Protein AF-A0A2U3L8F2-F1 (afdb_monomer_lite)

Secondary structure (DSSP, 8-state):
-EEEEE-TTS-EEEEE-------SPPPPPS-B-EEEEEEEE-TTSPBPPTTEE-TT-EEEEEEEEPPPPPPTTSEEEEEEEEEEEEEEEEEEEEEE---SSSS--EEEEEEEEEPEEETTEEEEEEE--SSS-SSP--TT---EEEEEEEEEEEEEEEEEEEEEEETTEEEEEEEEEEEEEEEEEEEEEEE--------SS------------

Radius of gyration: 30.38 Å; chains: 1; bounding box: 76×45×96 Å

pLDDT: mean 80.15, std 18.3, range [26.64, 98.5]

Sequence (213 aa):
MTLTATNTSGETAQAITTFTVNPIPLPPPGNLNGTLRIDAWRRNGTTNPTGTAKYGDRLVNTLTVETPPPPQGLLNAVVTGARLTKAWVNRPEGQVNKSGVGPELILRSTANTDMTLNGLTATTTYTESWAGYPPPIPDNTVMETDFIDVPFSVHVDYKYQVPVSTKNGVIYVWRTGSYDASGNASSNLDITGTEWYIFSVPIHDTGTPVWEP

Foldseek 3Di:
DKDWDADPVGDIDIDDDDDDDQPDFDPADDAFDKAKFKWWADPVGDTDPGQEYEAFTKIKIKIATDDDDFTPSFAPKDWPFKWWPWKWKWDKAWDFDPVVPDDTDTDIDIDIGTWPTDGRMTIDIDTHHHFAPDDDDDAPAQGDKDKIKMKTKMKIKMKGWDWDQDPVGTDTDIDIDIDMDIHMYIDMHGHGHHDDDPPDDPPPDDDDDDDDD

Organism: NCBI:txid2043169

Structure (mmCIF, N/CA/C/O backbone):
data_AF-A0A2U3L8F2-F1
#
_entry.id   AF-A0A2U3L8F2-F1
#
loop_
_atom_site.group_PDB
_atom_site.id
_atom_site.type_symbol
_atom_site.label_atom_id
_atom_site.label_alt_id
_atom_site.label_comp_id
_atom_site.label_asym_id
_atom_site.label_entity_id
_atom_site.label_seq_id
_atom_site.pdbx_PDB_ins_code
_atom_site.Cartn_x
_atom_site.Cartn_y
_atom_site.Cartn_z
_atom_site.occupancy
_atom_site.B_iso_or_equiv
_atom_site.auth_seq_id
_atom_site.auth_comp_id
_atom_site.auth_asym_id
_atom_site.auth_atom_id
_atom_site.pdbx_PDB_model_num
ATOM 1 N N . MET A 1 1 ? -25.127 18.199 35.325 1.00 65.25 1 MET A N 1
ATOM 2 C CA . MET A 1 1 ? -26.507 18.197 35.855 1.00 65.25 1 MET A CA 1
ATOM 3 C C . MET A 1 1 ? -26.449 18.401 37.355 1.00 65.25 1 MET A C 1
ATOM 5 O O . MET A 1 1 ? -25.603 17.793 37.995 1.00 65.25 1 MET A O 1
ATOM 9 N N . THR A 1 2 ? -27.327 19.232 37.905 1.00 77.25 2 THR A N 1
ATOM 10 C CA . THR A 1 2 ? -27.435 19.441 39.354 1.00 77.25 2 THR A CA 1
ATOM 11 C C . THR A 1 2 ? -28.790 18.919 39.803 1.00 77.25 2 THR A C 1
ATOM 13 O O . THR A 1 2 ? -29.814 19.319 39.255 1.00 77.25 2 THR A O 1
ATOM 16 N N . LEU A 1 3 ? -28.786 17.987 40.750 1.00 77.00 3 LEU A N 1
ATOM 17 C CA . LEU A 1 3 ? -29.977 17.467 41.408 1.00 77.00 3 LEU A CA 1
ATOM 18 C C . LEU A 1 3 ? -30.164 18.218 42.718 1.00 77.00 3 LEU A C 1
ATOM 20 O O . LEU A 1 3 ? -29.236 18.275 43.521 1.00 77.00 3 LEU A O 1
ATOM 24 N N . THR A 1 4 ? -31.364 18.738 42.943 1.00 86.12 4 THR A N 1
ATOM 25 C CA . THR A 1 4 ? -31.747 19.358 44.213 1.00 86.12 4 THR A CA 1
ATOM 26 C C . THR A 1 4 ? -32.903 18.565 44.801 1.00 86.12 4 THR A C 1
ATOM 28 O O . THR A 1 4 ? -33.899 18.335 44.116 1.00 86.12 4 THR A O 1
ATOM 31 N N . ALA A 1 5 ? -32.776 18.145 46.056 1.00 79.69 5 ALA A N 1
ATOM 32 C CA . ALA A 1 5 ? -33.832 17.476 46.806 1.00 79.69 5 ALA A CA 1
ATOM 33 C C . ALA A 1 5 ? -34.171 18.292 48.053 1.00 79.69 5 ALA A C 1
ATOM 35 O O . ALA A 1 5 ? -33.262 18.747 48.742 1.00 79.69 5 ALA A O 1
ATOM 36 N N . THR A 1 6 ? -35.462 18.443 48.348 1.00 86.50 6 THR A N 1
ATOM 37 C CA . THR A 1 6 ? -35.954 19.135 49.546 1.00 86.50 6 THR A CA 1
ATOM 38 C C . THR A 1 6 ? -36.742 18.155 50.402 1.00 86.50 6 THR A C 1
ATOM 40 O O . THR A 1 6 ? -37.635 17.481 49.884 1.00 86.50 6 THR A O 1
ATOM 43 N N . ASN A 1 7 ? -36.421 18.045 51.691 1.00 82.06 7 ASN A N 1
ATOM 44 C CA . ASN A 1 7 ? -37.189 17.197 52.602 1.00 82.06 7 ASN A CA 1
ATOM 45 C C . ASN A 1 7 ? -38.486 17.888 53.063 1.00 82.06 7 ASN A C 1
ATOM 47 O O . ASN A 1 7 ? -38.711 19.074 52.825 1.00 82.06 7 ASN A O 1
ATOM 51 N N . THR A 1 8 ? -39.357 17.143 53.744 1.00 74.81 8 THR A N 1
ATOM 52 C CA . THR A 1 8 ? -40.645 17.651 54.254 1.00 74.81 8 THR A CA 1
ATOM 53 C C . THR A 1 8 ? -40.500 18.746 55.312 1.00 74.81 8 THR A C 1
ATOM 55 O O . THR A 1 8 ? -41.467 19.448 55.590 1.00 74.81 8 THR A O 1
ATOM 58 N N . SER A 1 9 ? -39.304 18.902 55.881 1.00 88.44 9 SER A N 1
ATOM 59 C CA . SER A 1 9 ? -38.954 19.965 56.826 1.00 88.44 9 SER A CA 1
ATOM 60 C C . SER A 1 9 ? -38.413 21.223 56.130 1.00 88.44 9 SER A C 1
ATOM 62 O O . SER A 1 9 ? -38.110 22.205 56.801 1.00 88.44 9 SER A O 1
ATOM 64 N N . GLY A 1 10 ? -38.302 21.215 54.796 1.00 82.81 10 GLY A N 1
ATOM 65 C CA . GLY A 1 10 ? -37.842 22.347 53.988 1.00 82.81 10 GLY A CA 1
ATOM 66 C C . GLY A 1 10 ? -36.329 22.410 53.757 1.00 82.81 10 GLY A C 1
ATOM 67 O O . GLY A 1 10 ? -35.857 23.356 53.130 1.00 82.81 10 GLY A O 1
ATOM 68 N N . GLU A 1 11 ? -35.555 21.426 54.214 1.00 87.19 11 GLU A N 1
ATOM 69 C CA . GLU A 1 11 ? -34.100 21.405 54.038 1.00 87.19 11 GLU A CA 1
ATOM 70 C C . GLU A 1 11 ? -33.729 20.907 52.642 1.00 87.19 11 GLU A C 1
ATOM 72 O O . GLU A 1 11 ? -34.230 19.877 52.187 1.00 87.19 11 GLU A O 1
ATOM 77 N N . THR A 1 12 ? -32.822 21.617 51.971 1.00 89.69 12 THR A N 1
ATOM 78 C CA . THR A 1 12 ? -32.381 21.296 50.609 1.00 89.69 12 THR A CA 1
ATOM 79 C C . THR A 1 12 ? -30.992 20.663 50.595 1.00 89.69 12 THR A C 1
ATOM 81 O O . THR A 1 12 ? -30.057 21.224 51.163 1.00 89.69 12 THR A O 1
ATOM 84 N N . ALA A 1 13 ? -30.823 19.571 49.853 1.00 85.31 13 ALA A N 1
ATOM 85 C CA . ALA A 1 13 ? -29.531 18.993 49.497 1.00 85.31 13 ALA A CA 1
ATOM 86 C C . ALA A 1 13 ? -29.304 19.099 47.984 1.00 85.31 13 ALA A C 1
ATOM 88 O O . ALA A 1 13 ? -30.227 18.884 47.195 1.00 85.31 13 ALA A O 1
ATOM 89 N N . GLN A 1 14 ? -28.071 19.408 47.578 1.00 89.44 14 GLN A N 1
ATOM 90 C CA . GLN A 1 14 ? -27.672 19.438 46.172 1.00 89.44 14 GLN A CA 1
ATOM 91 C C . GLN A 1 14 ? -26.607 18.382 45.888 1.00 89.44 14 GLN A C 1
ATOM 93 O O . GLN A 1 14 ? -25.642 18.242 46.636 1.00 89.44 14 GLN A O 1
ATOM 98 N N . ALA A 1 15 ? -26.765 17.669 44.777 1.00 79.88 15 ALA A N 1
ATOM 99 C CA . ALA A 1 15 ? -25.759 16.776 44.226 1.00 79.88 15 ALA A CA 1
ATOM 100 C C . ALA A 1 15 ? -25.417 17.224 42.803 1.00 79.88 15 ALA A C 1
ATOM 102 O O . ALA A 1 15 ? -26.297 17.389 41.956 1.00 79.88 15 ALA A O 1
ATOM 103 N N . ILE A 1 16 ? -24.127 17.416 42.531 1.00 83.31 16 ILE A N 1
ATOM 104 C CA . ILE A 1 16 ? -23.640 17.744 41.192 1.00 83.31 16 ILE A CA 1
ATOM 105 C C . ILE A 1 16 ? -23.186 16.449 40.524 1.00 83.31 16 ILE A C 1
ATOM 107 O O . ILE A 1 16 ? -22.296 15.760 41.014 1.00 83.31 16 ILE A O 1
ATOM 111 N N . THR A 1 17 ? -23.787 16.132 39.381 1.00 77.25 17 THR A N 1
ATOM 112 C CA . THR A 1 17 ? -23.360 15.043 38.502 1.00 77.25 17 THR A CA 1
ATOM 113 C C . THR A 1 17 ? -22.778 15.638 37.230 1.00 77.25 17 THR A C 1
ATOM 115 O O . THR A 1 17 ? -23.483 16.271 36.436 1.00 77.25 17 THR A O 1
ATOM 118 N N . THR A 1 18 ? -21.488 15.429 37.009 1.00 64.81 18 THR A N 1
ATOM 119 C CA . THR A 1 18 ? -20.834 15.716 35.734 1.00 64.81 18 THR A CA 1
ATOM 120 C C . THR A 1 18 ? -20.881 14.464 34.863 1.00 64.81 18 THR A C 1
ATOM 122 O O . THR A 1 18 ? -20.574 13.364 35.314 1.00 64.81 18 THR A O 1
ATOM 125 N N . PHE A 1 19 ? -21.310 14.618 33.612 1.00 54.22 19 PHE A N 1
ATOM 126 C CA . PHE A 1 19 ? -21.132 13.599 32.584 1.00 54.22 19 PHE A CA 1
ATOM 127 C C . PHE A 1 19 ? -20.185 14.165 31.535 1.00 54.22 19 PHE A C 1
ATOM 129 O O . PHE A 1 19 ? -20.379 15.277 31.046 1.00 54.22 19 PHE A O 1
ATOM 136 N N . THR A 1 20 ? -19.156 13.399 31.201 1.00 54.16 20 THR A N 1
ATOM 137 C CA . THR A 1 20 ? -18.289 13.701 30.066 1.00 54.16 20 THR A CA 1
ATOM 138 C C . THR A 1 20 ? -18.861 12.961 28.868 1.00 54.16 20 THR A C 1
ATOM 140 O O . THR A 1 20 ? -18.804 11.734 28.811 1.00 54.16 20 THR A O 1
ATOM 143 N N . VAL A 1 21 ? -19.464 13.692 27.929 1.00 47.53 21 VAL A N 1
ATOM 144 C CA . VAL A 1 21 ? -19.799 13.132 26.616 1.00 47.53 21 VAL A CA 1
ATOM 145 C C . VAL A 1 21 ? -18.518 13.166 25.801 1.00 47.53 21 VAL A C 1
ATOM 147 O O . VAL A 1 21 ? -18.075 14.241 25.400 1.00 47.53 21 VAL A O 1
ATOM 150 N N . ASN A 1 22 ? -17.909 12.004 25.576 1.00 51.81 22 ASN A N 1
ATOM 151 C CA . ASN A 1 22 ? -16.844 11.926 24.588 1.00 51.81 22 ASN A CA 1
ATOM 152 C C . ASN A 1 22 ? -17.480 12.182 23.214 1.00 51.81 22 ASN A C 1
ATOM 154 O O . ASN A 1 22 ? -18.468 11.515 22.884 1.00 51.81 22 ASN A O 1
ATOM 158 N N . PRO A 1 23 ? -16.982 13.154 22.433 1.00 46.53 23 PRO A N 1
ATOM 159 C CA . PRO A 1 23 ? -17.457 13.356 21.075 1.00 46.53 23 PRO A CA 1
ATOM 160 C C . PRO A 1 23 ? -17.321 12.061 20.263 1.00 46.53 23 PRO A C 1
ATOM 162 O O . PRO A 1 23 ? -16.497 11.197 20.574 1.00 46.53 23 PRO A O 1
ATOM 165 N N . ILE A 1 24 ? -18.153 11.941 19.222 1.00 50.44 24 ILE A N 1
ATOM 166 C CA . ILE A 1 24 ? -18.022 10.918 18.173 1.00 50.44 24 ILE A CA 1
ATOM 167 C C . ILE A 1 24 ? -16.536 10.845 17.792 1.00 50.44 24 ILE A C 1
ATOM 169 O O . ILE A 1 24 ? -15.931 11.911 17.637 1.00 50.44 24 ILE A O 1
ATOM 173 N N . PRO A 1 25 ? -15.935 9.642 17.695 1.00 51.66 25 PRO A N 1
ATOM 174 C CA . PRO A 1 25 ? -14.520 9.513 17.387 1.00 51.66 25 PRO A CA 1
ATOM 175 C C . PRO A 1 25 ? -14.194 10.361 16.161 1.00 51.66 25 PRO A C 1
ATOM 177 O O . PRO A 1 25 ? -14.781 10.178 15.094 1.00 51.66 25 PRO A O 1
ATOM 180 N N . LEU A 1 26 ? -13.279 11.313 16.341 1.00 53.31 26 LEU A N 1
ATOM 181 C CA . LEU A 1 26 ? -12.612 11.935 15.211 1.00 53.31 26 LEU A CA 1
ATOM 182 C C . LEU A 1 26 ? -11.958 10.786 14.429 1.00 53.31 26 LEU A C 1
ATOM 184 O O . LEU A 1 26 ? -11.361 9.912 15.072 1.00 53.31 26 LEU A O 1
ATOM 188 N N . PRO A 1 27 ? -12.089 10.733 13.089 1.00 53.59 27 PRO A N 1
ATOM 189 C CA . PRO A 1 27 ? -11.318 9.775 12.306 1.00 53.59 27 PRO A CA 1
ATOM 190 C C . PRO A 1 27 ? -9.857 9.900 12.758 1.00 53.59 27 PRO A C 1
ATOM 192 O O . PRO A 1 27 ? -9.381 11.035 12.899 1.00 53.59 27 PRO A O 1
ATOM 195 N N . PRO A 1 28 ? -9.174 8.794 13.110 1.00 54.22 28 PRO A N 1
ATOM 196 C CA . PRO A 1 28 ? -7.814 8.901 13.603 1.00 54.22 28 PRO A CA 1
ATOM 197 C C . PRO A 1 28 ? -6.962 9.682 12.592 1.00 54.22 28 PRO A C 1
ATOM 199 O O . PRO A 1 28 ? -7.192 9.594 11.382 1.00 54.22 28 PRO A O 1
ATOM 202 N N . PRO A 1 29 ? -6.033 10.508 13.090 1.00 50.97 29 PRO A N 1
ATOM 203 C CA . PRO A 1 29 ? -5.320 11.468 12.274 1.00 50.97 29 PRO A CA 1
ATOM 204 C C . PRO A 1 29 ? -4.412 10.763 11.267 1.00 50.97 29 PRO A C 1
ATOM 206 O O . PRO A 1 29 ? -3.591 9.933 11.643 1.00 50.97 29 PRO A O 1
ATOM 209 N N . GLY A 1 30 ? -4.482 11.223 10.020 1.00 59.12 30 GLY A N 1
ATOM 210 C CA . GLY A 1 30 ? -3.318 11.290 9.145 1.00 59.12 30 GLY A CA 1
ATOM 211 C C . GLY A 1 30 ? -3.049 10.079 8.261 1.00 59.12 30 GLY A C 1
ATOM 212 O O . GLY A 1 30 ? -3.540 8.975 8.482 1.00 59.12 30 GLY A O 1
ATOM 213 N N . ASN A 1 31 ? -2.252 10.360 7.228 1.00 71.25 31 ASN A N 1
ATOM 214 C CA . ASN A 1 31 ? -1.719 9.392 6.282 1.00 71.25 31 ASN A CA 1
ATOM 215 C C . ASN A 1 31 ? -1.247 8.134 7.007 1.00 71.25 31 ASN A C 1
ATOM 217 O O . ASN A 1 31 ? -0.340 8.192 7.835 1.00 71.25 31 ASN A O 1
ATOM 221 N N . LEU A 1 32 ? -1.841 6.999 6.659 1.00 87.69 32 LEU A N 1
ATOM 222 C CA . LEU A 1 32 ? -1.281 5.713 7.027 1.00 87.69 32 LEU A CA 1
ATOM 223 C C . LEU A 1 32 ? 0.105 5.572 6.398 1.00 87.69 32 LEU A C 1
ATOM 225 O O . LEU A 1 32 ? 0.325 5.979 5.254 1.00 87.69 32 LEU A O 1
ATOM 229 N N . ASN A 1 33 ? 1.020 4.958 7.139 1.00 90.38 33 ASN A N 1
ATOM 230 C CA . ASN A 1 33 ? 2.332 4.624 6.615 1.00 90.38 33 ASN A CA 1
ATOM 231 C C . ASN A 1 33 ? 2.233 3.367 5.754 1.00 90.38 33 ASN A C 1
ATOM 233 O O . ASN A 1 33 ? 1.665 2.348 6.159 1.00 90.38 33 ASN A O 1
ATOM 237 N N . GLY A 1 34 ? 2.825 3.435 4.569 1.00 93.25 34 GLY A N 1
ATOM 238 C CA . GLY A 1 34 ? 3.047 2.285 3.713 1.00 93.25 34 GLY A CA 1
ATOM 239 C C . GLY A 1 34 ? 4.481 2.283 3.213 1.00 93.25 34 GLY A C 1
ATOM 240 O O . GLY A 1 34 ? 5.089 3.333 3.028 1.00 93.25 34 GLY A O 1
ATOM 241 N N . THR A 1 35 ? 5.020 1.093 2.991 1.00 96.56 35 THR A N 1
ATOM 242 C CA . THR A 1 35 ? 6.303 0.903 2.318 1.00 96.56 35 THR A CA 1
ATOM 243 C C . THR A 1 35 ? 6.045 0.374 0.919 1.00 96.56 35 THR A C 1
ATOM 245 O O . THR A 1 35 ? 5.306 -0.598 0.746 1.00 96.56 35 THR A O 1
ATOM 248 N N . LEU A 1 36 ? 6.674 1.002 -0.071 1.00 96.44 36 LEU A N 1
ATOM 249 C CA . LEU A 1 36 ? 6.706 0.519 -1.441 1.00 96.44 36 LEU A CA 1
ATOM 250 C C . LEU A 1 36 ? 8.044 -0.170 -1.706 1.00 96.44 36 LEU A C 1
ATOM 252 O O . LEU A 1 36 ? 9.106 0.428 -1.541 1.00 96.44 36 LEU A O 1
ATOM 256 N N . ARG A 1 37 ? 7.984 -1.420 -2.158 1.00 95.56 37 ARG A N 1
ATOM 257 C CA . ARG A 1 37 ? 9.120 -2.150 -2.721 1.00 95.56 37 ARG A CA 1
ATOM 258 C C . ARG A 1 37 ? 8.906 -2.332 -4.218 1.00 95.56 37 ARG A C 1
ATOM 260 O O . ARG A 1 37 ? 7.824 -2.743 -4.633 1.00 95.56 37 ARG A O 1
ATOM 267 N N . ILE A 1 38 ? 9.946 -2.073 -5.001 1.00 95.38 38 ILE A N 1
ATOM 268 C CA . ILE A 1 38 ? 9.962 -2.279 -6.450 1.00 95.38 38 ILE A CA 1
ATOM 269 C C . ILE A 1 38 ? 11.071 -3.280 -6.756 1.00 95.38 38 ILE A C 1
ATOM 271 O O . ILE A 1 38 ? 12.244 -2.996 -6.523 1.00 95.38 38 ILE A O 1
ATOM 275 N N . ASP A 1 39 ? 10.699 -4.452 -7.264 1.00 93.44 39 ASP A N 1
ATOM 276 C CA . ASP A 1 39 ? 11.649 -5.436 -7.777 1.00 93.44 39 ASP A CA 1
ATOM 277 C C . ASP A 1 39 ? 11.650 -5.379 -9.307 1.00 93.44 39 ASP A C 1
ATOM 279 O O . ASP A 1 39 ? 10.640 -5.684 -9.948 1.00 93.44 39 ASP A O 1
ATOM 283 N N . ALA A 1 40 ? 12.785 -5.010 -9.899 1.00 91.06 40 ALA A N 1
ATOM 284 C CA . ALA A 1 40 ? 12.957 -4.996 -11.346 1.00 91.06 40 ALA A CA 1
ATOM 285 C C . ALA A 1 40 ? 13.558 -6.319 -11.824 1.00 91.06 40 ALA A C 1
ATOM 287 O O . ALA A 1 40 ? 14.702 -6.653 -11.509 1.00 91.06 40 ALA A O 1
ATOM 288 N N . TRP A 1 41 ? 12.774 -7.076 -12.584 1.00 87.81 41 TRP A N 1
ATOM 289 C CA . TRP A 1 41 ? 13.172 -8.349 -13.166 1.00 87.81 41 TRP A CA 1
ATOM 290 C C . TRP A 1 41 ? 13.606 -8.154 -14.608 1.00 87.81 41 TRP A C 1
ATOM 292 O O . TRP A 1 41 ? 12.825 -7.715 -15.457 1.00 87.81 41 TRP A O 1
ATOM 302 N N . ARG A 1 42 ? 14.834 -8.577 -14.876 1.00 83.56 42 ARG A N 1
ATOM 303 C CA . ARG A 1 42 ? 15.399 -8.679 -16.212 1.00 83.56 42 ARG A CA 1
ATOM 304 C C . ARG A 1 42 ? 14.648 -9.693 -17.047 1.00 83.56 42 ARG A C 1
ATOM 306 O O . ARG A 1 42 ? 14.035 -10.636 -16.535 1.00 83.56 42 ARG A O 1
ATOM 313 N N . ARG A 1 43 ? 14.809 -9.580 -18.363 1.00 73.06 43 ARG A N 1
ATOM 314 C CA . ARG A 1 43 ? 14.224 -10.522 -19.326 1.00 73.06 43 ARG A CA 1
ATOM 315 C C . ARG A 1 43 ? 14.722 -11.961 -19.129 1.00 73.06 43 ARG A C 1
ATOM 317 O O . ARG A 1 43 ? 13.980 -12.900 -19.393 1.00 73.06 43 ARG A O 1
ATOM 324 N N . ASN A 1 44 ? 15.945 -12.133 -18.619 1.00 74.62 44 ASN A N 1
ATOM 325 C CA . ASN A 1 44 ? 16.523 -13.441 -18.288 1.00 74.62 44 ASN A CA 1
ATOM 326 C C . ASN A 1 44 ? 16.045 -14.026 -16.941 1.00 74.62 44 ASN A C 1
ATOM 328 O O . ASN A 1 44 ? 16.509 -15.091 -16.542 1.00 74.62 44 ASN A O 1
ATOM 332 N N . GLY A 1 45 ? 15.142 -13.343 -16.229 1.00 73.25 45 GLY A N 1
ATOM 333 C CA . GLY A 1 45 ? 14.572 -13.823 -14.973 1.00 73.25 45 GLY A CA 1
ATOM 334 C C . GLY A 1 45 ? 15.426 -13.568 -13.729 1.00 73.25 45 GLY A C 1
ATOM 335 O O . GLY A 1 45 ? 15.115 -14.125 -12.683 1.00 73.25 45 GLY A O 1
ATOM 336 N N . THR A 1 46 ? 16.468 -12.735 -13.798 1.00 80.56 46 THR A N 1
ATOM 337 C CA . THR A 1 46 ? 17.214 -12.283 -12.606 1.00 80.56 46 THR A CA 1
ATOM 338 C C . THR A 1 46 ? 16.797 -10.872 -12.183 1.00 80.56 46 THR A C 1
ATOM 340 O O . THR A 1 46 ? 16.253 -10.113 -12.981 1.00 80.56 46 THR A O 1
ATOM 343 N N . THR A 1 47 ? 17.022 -10.500 -10.922 1.00 86.31 47 THR A N 1
ATOM 344 C CA . THR A 1 47 ? 16.640 -9.180 -10.391 1.00 86.31 47 THR A CA 1
ATOM 345 C C . THR A 1 47 ? 17.778 -8.171 -10.506 1.00 86.31 47 THR A C 1
ATOM 347 O O . THR A 1 47 ? 18.941 -8.501 -10.242 1.00 86.31 47 THR A O 1
ATOM 350 N N . ASN A 1 48 ? 17.460 -6.928 -10.858 1.00 84.88 48 ASN A N 1
ATOM 351 C CA . ASN A 1 48 ? 18.397 -5.816 -10.726 1.00 84.88 48 ASN A CA 1
ATOM 352 C C . ASN A 1 48 ? 18.663 -5.483 -9.250 1.00 84.88 48 ASN A C 1
ATOM 354 O O . ASN A 1 48 ? 17.889 -5.885 -8.374 1.00 84.88 48 ASN A O 1
ATOM 358 N N . PRO A 1 49 ? 19.758 -4.759 -8.957 1.00 86.19 49 PRO A N 1
ATOM 359 C CA . PRO A 1 49 ? 19.951 -4.151 -7.649 1.00 86.19 49 PRO A CA 1
ATOM 360 C C . PRO A 1 49 ? 18.732 -3.324 -7.222 1.00 86.19 49 PRO A C 1
ATOM 362 O O . PRO A 1 49 ? 18.079 -2.679 -8.047 1.00 86.19 49 PRO A O 1
ATOM 365 N N . THR A 1 50 ? 18.440 -3.325 -5.922 1.00 85.12 50 THR A N 1
ATOM 366 C CA . THR A 1 50 ? 17.335 -2.550 -5.346 1.00 85.12 50 THR A CA 1
ATOM 367 C C . THR A 1 50 ? 17.415 -1.083 -5.762 1.00 85.12 50 THR A C 1
ATOM 369 O O . THR A 1 50 ? 18.479 -0.475 -5.672 1.00 85.12 50 THR A O 1
ATOM 372 N N . GLY A 1 51 ? 16.281 -0.517 -6.182 1.00 85.19 51 GLY A N 1
ATOM 373 C CA . GLY A 1 51 ? 16.190 0.883 -6.603 1.00 85.19 51 GLY A CA 1
ATOM 374 C C . GLY A 1 51 ? 16.646 1.142 -8.037 1.00 85.19 51 GLY A C 1
ATOM 375 O O . GLY A 1 51 ? 16.639 2.292 -8.454 1.00 85.19 51 GLY A O 1
ATOM 376 N N . THR A 1 52 ? 17.000 0.106 -8.806 1.00 88.75 52 THR A N 1
ATOM 377 C CA . THR A 1 52 ? 17.413 0.254 -10.208 1.00 88.75 52 THR A CA 1
ATOM 378 C C . THR A 1 52 ? 16.570 -0.601 -11.149 1.00 88.75 52 THR A C 1
ATOM 380 O O . THR A 1 52 ? 16.156 -1.707 -10.799 1.00 88.75 52 THR A O 1
ATOM 383 N N . ALA A 1 53 ? 16.335 -0.102 -12.359 1.00 89.75 53 ALA A N 1
ATOM 384 C CA . ALA A 1 53 ? 15.698 -0.831 -13.450 1.00 89.75 53 ALA A CA 1
ATOM 385 C C . ALA A 1 53 ? 16.303 -0.454 -14.807 1.00 89.75 53 ALA A C 1
ATOM 387 O O . ALA A 1 53 ? 17.072 0.505 -14.930 1.00 89.75 53 ALA A O 1
ATOM 388 N N . LYS A 1 54 ? 15.953 -1.230 -15.830 1.00 87.00 54 LYS A N 1
ATOM 389 C CA . LYS A 1 54 ? 16.356 -1.032 -17.218 1.00 87.00 54 LYS A CA 1
ATOM 390 C C . LYS A 1 54 ? 15.156 -1.039 -18.162 1.00 87.00 54 LYS A C 1
ATOM 392 O O . LYS A 1 54 ? 14.096 -1.571 -17.827 1.00 87.00 54 LYS A O 1
ATOM 397 N N . TYR A 1 55 ? 15.342 -0.478 -19.358 1.00 85.69 55 TYR A N 1
ATOM 398 C CA . TYR A 1 55 ? 14.280 -0.414 -20.356 1.00 85.69 55 TYR A CA 1
ATOM 399 C C . TYR A 1 55 ? 13.765 -1.794 -20.747 1.00 85.69 55 TYR A C 1
ATOM 401 O O . TYR A 1 55 ? 14.531 -2.655 -21.192 1.00 85.69 55 TYR A O 1
ATOM 409 N N . GLY A 1 56 ? 12.452 -1.989 -20.611 1.00 83.56 56 GLY A N 1
ATOM 410 C CA . GLY A 1 56 ? 11.779 -3.256 -20.877 1.00 83.56 56 GLY A CA 1
ATOM 411 C C . GLY A 1 56 ? 11.810 -4.266 -19.725 1.00 83.56 56 GLY A C 1
ATOM 412 O O . GLY A 1 56 ? 11.299 -5.376 -19.904 1.00 83.56 56 GLY A O 1
ATOM 413 N N . ASP A 1 57 ? 12.366 -3.920 -18.561 1.00 87.62 57 ASP A N 1
ATOM 414 C CA . ASP A 1 57 ? 12.291 -4.776 -17.376 1.00 87.62 57 ASP A CA 1
ATOM 415 C C . ASP A 1 57 ? 10.857 -4.911 -16.871 1.00 87.62 57 ASP A C 1
ATOM 417 O O . ASP A 1 57 ? 10.028 -4.002 -16.974 1.00 87.62 57 ASP A O 1
ATOM 421 N N . ARG A 1 58 ? 10.570 -6.060 -16.258 1.00 92.00 58 ARG A N 1
ATOM 422 C CA . ARG A 1 58 ? 9.313 -6.282 -15.551 1.00 92.00 58 ARG A CA 1
ATOM 423 C C . ARG A 1 58 ? 9.440 -5.762 -14.124 1.00 92.00 58 ARG A C 1
ATOM 425 O O . ARG A 1 58 ? 10.155 -6.346 -13.312 1.00 92.00 58 ARG A O 1
ATOM 432 N N . LEU A 1 59 ? 8.699 -4.713 -13.807 1.00 93.94 59 LEU A N 1
ATOM 433 C CA . LEU A 1 59 ? 8.635 -4.108 -12.483 1.00 93.94 59 LEU A CA 1
ATOM 434 C C . LEU A 1 59 ? 7.513 -4.751 -11.678 1.00 93.94 59 LEU A C 1
ATOM 436 O O . LEU A 1 59 ? 6.356 -4.752 -12.101 1.00 93.94 59 LEU A O 1
ATOM 440 N N . VAL A 1 60 ? 7.861 -5.320 -10.528 1.00 95.75 60 VAL A N 1
ATOM 441 C CA . VAL A 1 60 ? 6.915 -5.874 -9.559 1.00 95.75 60 VAL A CA 1
ATOM 442 C C . VAL A 1 60 ? 6.859 -4.929 -8.369 1.00 95.75 60 VAL A C 1
ATOM 444 O O . VAL A 1 60 ? 7.807 -4.841 -7.588 1.00 95.75 60 VAL A O 1
ATOM 447 N N . ASN A 1 61 ? 5.734 -4.236 -8.222 1.00 96.62 61 ASN A N 1
ATOM 448 C CA . ASN A 1 61 ? 5.526 -3.290 -7.134 1.00 96.62 61 ASN A CA 1
ATOM 449 C C . ASN A 1 61 ? 4.742 -3.978 -6.027 1.00 96.62 61 ASN A C 1
ATOM 451 O O . ASN A 1 61 ? 3.654 -4.502 -6.273 1.00 96.62 61 ASN A O 1
ATOM 455 N N . THR A 1 62 ? 5.278 -3.940 -4.812 1.00 97.75 62 THR A N 1
ATOM 456 C CA . THR A 1 62 ? 4.642 -4.465 -3.605 1.00 97.75 62 THR A CA 1
ATOM 457 C C . THR A 1 62 ? 4.478 -3.340 -2.594 1.00 97.75 62 THR A C 1
ATOM 459 O O . THR A 1 62 ? 5.460 -2.809 -2.077 1.00 97.75 62 THR A O 1
ATOM 462 N N . LEU A 1 63 ? 3.228 -2.990 -2.311 1.00 98.31 63 LEU A N 1
ATOM 463 C CA . LEU A 1 63 ? 2.837 -2.114 -1.216 1.00 98.31 63 LEU A CA 1
ATOM 464 C C . LEU A 1 63 ? 2.596 -2.965 0.030 1.00 98.31 63 LEU A C 1
ATOM 466 O O . LEU A 1 63 ? 1.821 -3.919 -0.023 1.00 98.31 63 LEU A O 1
ATOM 470 N N . THR A 1 64 ? 3.171 -2.561 1.158 1.00 98.06 64 THR A N 1
ATOM 471 C CA . THR A 1 64 ? 2.825 -3.083 2.485 1.00 98.06 64 THR A CA 1
ATOM 472 C C . THR A 1 64 ? 2.432 -1.923 3.383 1.00 98.06 64 THR A C 1
ATOM 474 O O . THR A 1 64 ? 3.224 -1.002 3.574 1.00 98.06 64 THR A O 1
ATOM 477 N N . VAL A 1 65 ? 1.224 -1.963 3.936 1.00 96.44 65 VAL A N 1
ATOM 478 C CA . VAL A 1 65 ? 0.698 -0.927 4.832 1.00 96.44 65 VAL A CA 1
ATOM 479 C C . VAL A 1 65 ? 0.788 -1.392 6.278 1.00 96.44 65 VAL A C 1
ATOM 481 O O . VAL A 1 65 ? 0.471 -2.540 6.599 1.00 96.44 65 VAL A O 1
ATOM 484 N N . GLU A 1 66 ? 1.235 -0.504 7.160 1.00 92.94 66 GLU A N 1
ATOM 485 C CA . GLU A 1 66 ? 1.283 -0.789 8.591 1.00 92.94 66 GLU A CA 1
ATOM 486 C C . GLU A 1 66 ? -0.134 -0.957 9.151 1.00 92.94 66 GLU A C 1
ATOM 488 O O . GLU A 1 66 ? -1.091 -0.335 8.686 1.00 92.94 66 GLU A O 1
ATOM 493 N N . THR A 1 67 ? -0.290 -1.806 10.171 1.00 89.62 67 THR A N 1
ATOM 494 C CA . THR A 1 67 ? -1.593 -1.933 10.836 1.00 89.62 67 THR A CA 1
ATOM 495 C C . THR A 1 67 ? -1.967 -0.587 11.465 1.00 89.62 67 THR A C 1
ATOM 497 O O . THR A 1 67 ? -1.187 -0.075 12.272 1.00 89.62 67 THR A O 1
ATOM 500 N N . PRO A 1 68 ? -3.138 -0.011 11.135 1.00 88.44 68 PRO A N 1
ATOM 501 C CA . PRO A 1 68 ? -3.536 1.284 11.673 1.00 88.44 68 PRO A CA 1
ATOM 502 C C . PRO A 1 68 ? -3.627 1.274 13.206 1.00 88.44 68 PRO A C 1
ATOM 504 O O . PRO A 1 68 ? -4.018 0.258 13.790 1.00 88.44 68 PRO A O 1
ATOM 507 N N . PRO A 1 69 ? -3.307 2.391 13.881 1.00 85.12 69 PRO A N 1
ATOM 508 C CA . PRO A 1 69 ? -3.488 2.490 15.322 1.00 85.12 69 PRO A CA 1
ATOM 509 C C . PRO A 1 69 ? -4.985 2.510 15.685 1.00 85.12 69 PRO A C 1
ATOM 511 O O . PRO A 1 69 ? -5.807 2.968 14.888 1.00 85.12 69 PRO A O 1
ATOM 514 N N . PRO A 1 70 ? -5.370 2.070 16.899 1.00 83.75 70 PRO A N 1
ATOM 515 C CA . PRO A 1 70 ? -6.739 2.230 17.374 1.00 83.75 70 PRO A CA 1
ATOM 516 C C . PRO A 1 70 ? -7.184 3.703 17.387 1.00 83.75 70 PRO A C 1
ATOM 518 O O . PRO A 1 70 ? -6.360 4.587 17.644 1.00 83.75 70 PRO A O 1
ATOM 521 N N . PRO A 1 71 ? -8.483 3.987 17.178 1.00 81.25 71 PRO A N 1
ATOM 522 C CA . PRO A 1 71 ? -9.000 5.349 17.240 1.00 81.25 71 PRO A CA 1
ATOM 523 C C . PRO A 1 71 ? -8.714 6.025 18.584 1.00 81.25 71 PRO A C 1
ATOM 525 O O . PRO A 1 71 ? -8.902 5.439 19.653 1.00 81.25 71 PRO A O 1
ATOM 528 N N . GLN A 1 72 ? -8.309 7.292 18.527 1.00 82.31 72 GLN A N 1
ATOM 529 C CA . GLN A 1 72 ? -8.061 8.100 19.717 1.00 82.31 72 GLN A CA 1
ATOM 530 C C . GLN A 1 72 ? -9.378 8.582 20.347 1.00 82.31 72 GLN A C 1
ATOM 532 O O . GLN A 1 72 ? -10.389 8.753 19.671 1.00 82.31 72 GLN A O 1
ATOM 537 N N . GLY A 1 73 ? -9.374 8.799 21.666 1.00 77.31 73 GLY A N 1
ATOM 538 C CA . GLY A 1 73 ? -10.547 9.290 22.406 1.00 77.31 73 GLY A CA 1
ATOM 539 C C . GLY A 1 73 ? -11.600 8.226 22.743 1.00 77.31 73 GLY A C 1
ATOM 540 O O . GLY A 1 73 ? -12.572 8.525 23.438 1.00 77.31 73 GLY A O 1
ATOM 541 N N . LEU A 1 74 ? -11.399 6.978 22.313 1.00 82.88 74 LEU A N 1
ATOM 542 C CA . LEU A 1 74 ? -12.248 5.844 22.665 1.00 82.88 74 LEU A CA 1
ATOM 543 C C . LEU A 1 74 ? -11.599 4.992 23.763 1.00 82.88 74 LEU A C 1
ATOM 545 O O . LEU A 1 74 ? -10.434 4.604 23.674 1.00 82.88 74 LEU A O 1
ATOM 549 N N . LEU A 1 75 ? -12.369 4.679 24.807 1.00 85.12 75 LEU A N 1
ATOM 550 C CA . LEU A 1 75 ? -11.888 3.898 25.944 1.00 85.12 75 LEU A CA 1
ATOM 551 C C . LEU A 1 75 ? -11.577 2.456 25.523 1.00 85.12 75 LEU A C 1
ATOM 553 O O . LEU A 1 75 ? -12.443 1.772 24.973 1.00 85.12 75 LEU A O 1
ATOM 557 N N . ASN A 1 76 ? -10.366 1.986 25.839 1.00 90.31 76 ASN A N 1
ATOM 558 C CA . ASN A 1 76 ? -9.901 0.624 25.552 1.00 90.31 76 ASN A CA 1
ATOM 559 C C . ASN A 1 76 ? -10.138 0.208 24.090 1.00 90.31 76 ASN A C 1
ATOM 561 O O . ASN A 1 76 ? -10.522 -0.931 23.816 1.00 90.31 76 ASN A O 1
ATOM 565 N N . ALA A 1 77 ? -9.964 1.150 23.159 1.00 89.50 77 ALA A N 1
ATOM 566 C CA . ALA A 1 77 ? -10.141 0.884 21.744 1.00 89.50 77 ALA A CA 1
ATOM 567 C C . ALA A 1 77 ? -9.057 -0.053 21.215 1.00 89.50 77 ALA A C 1
ATOM 569 O O . ALA A 1 77 ? -7.873 0.105 21.509 1.00 89.50 77 ALA A O 1
ATOM 570 N N . VAL A 1 78 ? -9.474 -1.026 20.413 1.00 92.06 78 VAL A N 1
ATOM 571 C CA . VAL A 1 78 ? -8.593 -2.014 19.792 1.00 92.06 78 VAL A CA 1
ATOM 572 C C . VAL A 1 78 ? -9.056 -2.242 18.360 1.00 92.06 78 VAL A C 1
ATOM 574 O O . VAL A 1 78 ? -10.250 -2.448 18.122 1.00 92.06 78 VAL A O 1
ATOM 577 N N . VAL A 1 79 ? -8.114 -2.232 17.417 1.00 92.62 79 VAL A N 1
ATOM 578 C CA . VAL A 1 79 ? -8.368 -2.634 16.028 1.00 92.62 79 VAL A CA 1
ATOM 579 C C . VAL A 1 79 ? -8.639 -4.134 15.989 1.00 92.62 79 VAL A C 1
ATOM 581 O O . VAL A 1 79 ? -7.880 -4.934 16.531 1.00 92.62 79 VAL A O 1
ATOM 584 N N . THR A 1 80 ? -9.747 -4.514 15.368 1.00 95.00 80 THR A N 1
ATOM 585 C CA . THR A 1 80 ? -10.178 -5.907 15.215 1.00 95.00 80 THR A CA 1
ATOM 586 C C . THR A 1 80 ? -9.955 -6.437 13.805 1.00 95.00 80 THR A C 1
ATOM 588 O O . THR A 1 80 ? -9.927 -7.649 13.620 1.00 95.00 80 THR A O 1
ATOM 591 N N . GLY A 1 81 ? -9.782 -5.552 12.825 1.00 94.44 81 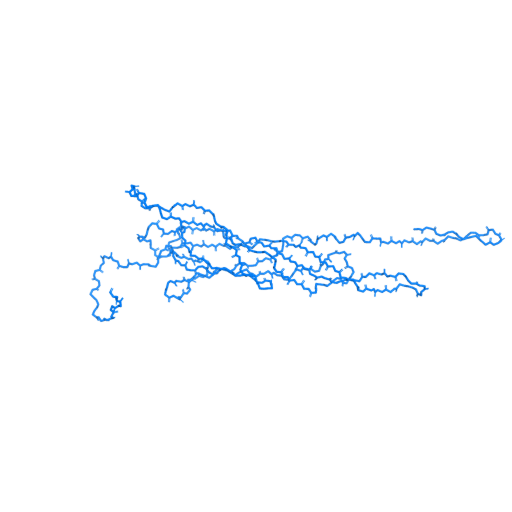GLY A N 1
ATOM 592 C CA . GLY A 1 81 ? -9.458 -5.912 11.451 1.00 94.44 81 GLY A CA 1
ATOM 593 C C . GLY A 1 81 ? -9.035 -4.691 10.646 1.00 94.44 81 GLY A C 1
ATOM 594 O O . GLY A 1 81 ? -9.458 -3.574 10.933 1.00 94.44 81 GLY A O 1
ATOM 595 N N . ALA A 1 82 ? -8.189 -4.901 9.643 1.00 94.50 82 ALA A N 1
ATOM 596 C CA . ALA A 1 82 ? -7.814 -3.866 8.691 1.00 94.50 82 ALA A CA 1
ATOM 597 C C . ALA A 1 82 ? -7.515 -4.497 7.329 1.00 94.50 82 ALA A C 1
ATOM 599 O O . ALA A 1 82 ? -6.924 -5.578 7.256 1.00 94.50 82 ALA A O 1
ATOM 600 N N . ARG A 1 83 ? -7.942 -3.841 6.250 1.00 96.62 83 ARG A N 1
ATOM 601 C CA . ARG A 1 83 ? -7.686 -4.292 4.875 1.00 96.62 83 ARG A CA 1
ATOM 602 C C . ARG A 1 83 ? -7.638 -3.120 3.910 1.00 96.62 83 ARG A C 1
ATOM 604 O O . ARG A 1 83 ? -8.393 -2.162 4.062 1.00 96.62 83 ARG A O 1
ATOM 611 N N . LEU A 1 84 ? -6.804 -3.230 2.887 1.00 97.38 84 LEU A N 1
ATOM 612 C CA . LEU A 1 84 ? -6.821 -2.323 1.751 1.00 97.38 84 LEU A CA 1
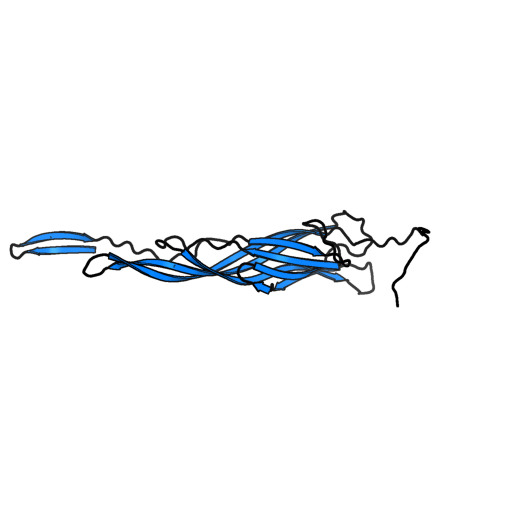ATOM 613 C C . LEU A 1 84 ? -8.160 -2.437 1.020 1.00 97.38 84 LEU A C 1
ATOM 615 O O . LEU A 1 84 ? -8.655 -3.534 0.760 1.00 97.38 84 LEU A O 1
ATOM 619 N N . THR A 1 85 ? -8.734 -1.291 0.682 1.00 97.00 85 THR A N 1
ATOM 620 C CA . THR A 1 85 ? -9.925 -1.174 -0.169 1.00 97.00 85 THR A CA 1
ATOM 621 C C . THR A 1 85 ? -9.584 -0.643 -1.550 1.00 97.00 85 THR A C 1
ATOM 623 O O . THR A 1 85 ? -10.318 -0.902 -2.501 1.00 97.00 85 THR A O 1
ATOM 626 N N . LYS A 1 86 ? -8.465 0.078 -1.672 1.00 96.56 86 LYS A N 1
ATOM 627 C CA . LYS A 1 86 ? -7.963 0.601 -2.938 1.00 96.56 86 LYS A CA 1
ATOM 628 C C . LYS A 1 86 ? -6.456 0.836 -2.859 1.00 96.56 86 LYS A C 1
ATOM 630 O O . LYS A 1 86 ? -5.969 1.306 -1.836 1.00 96.56 86 LYS A O 1
ATOM 635 N N . ALA A 1 87 ? -5.741 0.542 -3.938 1.00 97.94 87 ALA A N 1
ATOM 636 C CA . ALA A 1 87 ? -4.352 0.941 -4.146 1.00 97.94 87 ALA A CA 1
ATOM 637 C C . ALA A 1 87 ? -4.048 0.927 -5.647 1.00 97.94 87 ALA A C 1
ATOM 639 O O . ALA A 1 87 ? -4.503 0.029 -6.359 1.00 97.94 87 ALA A O 1
ATOM 640 N N . TRP A 1 88 ? -3.290 1.908 -6.124 1.00 98.19 88 TRP A N 1
ATOM 641 C CA . TRP A 1 88 ? -2.818 1.969 -7.506 1.00 98.19 88 TRP A CA 1
ATOM 642 C C . TRP A 1 88 ? -1.429 2.591 -7.546 1.00 98.19 88 TRP A C 1
ATOM 644 O O . TRP A 1 88 ? -1.091 3.411 -6.700 1.00 98.19 88 TRP A O 1
ATOM 654 N N . VAL A 1 89 ? -0.629 2.210 -8.534 1.00 97.25 89 VAL A N 1
ATOM 655 C CA . VAL A 1 89 ? 0.660 2.845 -8.811 1.00 97.25 89 VAL A CA 1
ATOM 656 C C . VAL A 1 89 ? 0.427 3.998 -9.777 1.00 97.25 89 VAL A C 1
ATOM 658 O O . VAL A 1 89 ? -0.057 3.761 -10.884 1.00 97.25 89 VAL A O 1
ATOM 661 N N . ASN A 1 90 ? 0.782 5.215 -9.376 1.00 95.56 90 ASN A N 1
ATOM 662 C CA . ASN A 1 90 ? 0.960 6.344 -10.280 1.00 95.56 90 ASN A CA 1
ATOM 663 C C . ASN A 1 90 ? 2.395 6.298 -10.808 1.00 95.56 90 ASN A C 1
ATOM 665 O O . ASN A 1 90 ? 3.351 6.410 -10.038 1.00 95.56 90 ASN A O 1
ATOM 669 N N . ARG A 1 91 ? 2.543 6.068 -12.111 1.00 91.38 91 ARG A N 1
ATOM 670 C CA . ARG A 1 91 ? 3.841 5.851 -12.747 1.00 91.38 91 ARG A CA 1
ATOM 671 C C . ARG A 1 91 ? 3.974 6.636 -14.045 1.00 91.38 91 ARG A C 1
ATOM 673 O O . ARG A 1 91 ? 2.972 6.861 -14.730 1.00 91.38 91 ARG A O 1
ATOM 680 N N . PRO A 1 92 ? 5.202 6.970 -14.446 1.00 91.50 92 PRO A N 1
ATOM 681 C CA . PRO A 1 92 ? 5.471 7.363 -15.813 1.00 91.50 92 PRO A CA 1
ATOM 682 C C . PRO A 1 92 ? 5.212 6.193 -16.765 1.00 91.50 92 PRO A C 1
ATOM 684 O O . PRO A 1 92 ? 5.332 5.012 -16.420 1.00 91.50 92 PRO A O 1
ATOM 687 N N . GLU A 1 93 ? 4.874 6.535 -17.995 1.00 90.19 93 GLU A N 1
ATOM 688 C CA . GLU A 1 93 ? 4.784 5.602 -19.104 1.00 90.19 93 GLU A CA 1
ATOM 689 C C . GLU A 1 93 ? 5.343 6.259 -20.361 1.00 90.19 93 GLU A C 1
ATOM 691 O O . GLU A 1 93 ? 5.245 7.478 -20.554 1.00 90.19 93 GLU A O 1
ATOM 696 N N . GLY A 1 94 ? 5.956 5.443 -21.211 1.00 87.50 94 GLY A N 1
ATOM 697 C CA . GLY A 1 94 ? 6.510 5.893 -22.471 1.00 87.50 94 GLY A CA 1
ATOM 698 C C . GLY A 1 94 ? 6.010 5.071 -23.645 1.00 87.50 94 GLY A C 1
ATOM 699 O O . GLY A 1 94 ? 5.825 3.858 -23.559 1.00 87.50 94 GLY A O 1
ATOM 700 N N . GLN A 1 95 ? 5.813 5.746 -24.772 1.00 83.50 95 GLN A N 1
ATOM 701 C CA . GLN A 1 95 ? 5.554 5.104 -26.056 1.00 83.50 95 GLN A CA 1
ATOM 702 C C . GLN A 1 95 ? 6.575 5.576 -27.085 1.00 83.50 95 GLN A C 1
ATOM 704 O O . GLN A 1 95 ? 6.842 6.771 -27.211 1.00 83.50 95 GLN A O 1
ATOM 709 N N . VAL A 1 96 ? 7.145 4.633 -27.837 1.00 78.00 96 VAL A N 1
ATOM 710 C CA . VAL A 1 96 ? 8.101 4.951 -28.904 1.00 78.00 96 VAL A CA 1
ATOM 711 C C . VAL A 1 96 ? 7.381 5.710 -30.019 1.00 78.00 96 VAL A C 1
ATOM 713 O O . VAL A 1 96 ? 6.425 5.205 -30.613 1.00 78.00 96 VAL A O 1
ATOM 716 N N . ASN A 1 97 ? 7.861 6.912 -30.334 1.00 71.31 97 ASN A N 1
ATOM 717 C CA . ASN A 1 97 ? 7.394 7.688 -31.472 1.00 71.31 97 ASN A CA 1
ATOM 718 C C . ASN A 1 97 ? 7.895 7.056 -32.780 1.00 71.31 97 ASN A C 1
ATOM 720 O O . ASN A 1 97 ? 9.053 7.226 -33.153 1.00 71.31 97 ASN A O 1
ATOM 724 N N . LYS A 1 98 ? 7.007 6.359 -33.497 1.00 66.00 98 LYS A N 1
ATOM 725 C CA . LYS A 1 98 ? 7.305 5.708 -34.786 1.00 66.00 98 LYS A CA 1
ATOM 726 C C . LYS A 1 98 ? 6.945 6.557 -36.011 1.00 66.00 98 LYS A C 1
ATOM 728 O O . LYS A 1 98 ? 6.750 6.011 -37.091 1.00 66.00 98 LYS A O 1
ATOM 733 N N . SER A 1 99 ? 6.833 7.881 -35.873 1.00 66.25 99 SER A N 1
ATOM 734 C CA . SER A 1 99 ? 6.414 8.778 -36.971 1.00 66.25 99 SER A CA 1
ATOM 735 C C . SER A 1 99 ? 7.361 8.819 -38.184 1.00 66.25 99 SER A C 1
ATOM 737 O O . SER A 1 99 ? 7.025 9.440 -39.189 1.00 66.25 99 SER A O 1
ATOM 739 N N . GLY A 1 100 ? 8.514 8.139 -38.136 1.00 56.94 100 GLY A N 1
ATOM 740 C CA . GLY A 1 100 ? 9.401 7.935 -39.288 1.00 56.94 100 GLY A CA 1
ATOM 741 C C . GLY A 1 100 ? 10.200 9.171 -39.715 1.00 56.94 100 GLY A C 1
ATOM 742 O O . GLY A 1 100 ? 10.912 9.113 -40.714 1.00 56.94 100 GLY A O 1
ATOM 743 N N . VAL A 1 101 ? 10.104 10.279 -38.972 1.00 54.84 101 VAL A N 1
ATOM 744 C CA . VAL A 1 101 ? 10.832 11.527 -39.229 1.00 54.84 101 VAL A CA 1
ATOM 745 C C . VAL A 1 101 ? 11.529 11.972 -37.942 1.00 54.84 101 VAL A C 1
ATOM 747 O O . VAL A 1 101 ? 10.870 12.293 -36.957 1.00 54.84 101 VAL A O 1
ATOM 750 N N . GLY A 1 102 ? 12.864 12.019 -37.963 1.00 58.91 102 GLY A N 1
ATOM 751 C CA . GLY A 1 102 ? 13.692 12.377 -36.803 1.00 58.91 102 GLY A CA 1
ATOM 752 C C . GLY A 1 102 ? 14.140 11.173 -35.957 1.00 58.91 102 GLY A C 1
ATOM 753 O O . GLY A 1 102 ? 13.859 10.031 -36.324 1.00 58.91 102 GLY A O 1
ATOM 754 N N . PRO A 1 103 ? 14.890 11.406 -34.861 1.00 62.03 103 PRO A N 1
ATOM 755 C CA . PRO A 1 103 ? 15.324 10.339 -33.963 1.00 62.03 103 PRO A CA 1
ATOM 756 C C . PRO A 1 103 ? 14.115 9.675 -33.296 1.00 62.03 103 PRO A C 1
ATOM 758 O O . PRO A 1 103 ? 13.123 10.340 -32.996 1.00 62.03 103 PRO A O 1
ATOM 761 N N . GLU A 1 104 ? 14.194 8.368 -33.046 1.00 65.44 104 GLU A N 1
ATOM 762 C CA . GLU A 1 104 ? 13.165 7.683 -32.268 1.00 65.44 104 GLU A CA 1
ATOM 763 C C . GLU A 1 104 ? 13.196 8.210 -30.827 1.00 65.44 104 GLU A C 1
ATOM 765 O O . GLU A 1 104 ? 14.184 8.055 -30.111 1.00 65.44 104 GLU A O 1
ATOM 770 N N . LEU A 1 105 ? 12.117 8.872 -30.412 1.00 71.06 105 LEU A N 1
ATOM 771 C CA . LEU A 1 105 ? 11.978 9.462 -29.081 1.00 71.06 105 LEU A CA 1
ATOM 772 C C . LEU A 1 105 ? 10.869 8.752 -28.307 1.00 71.06 105 LEU A C 1
ATOM 774 O O . LEU A 1 105 ? 9.876 8.317 -28.894 1.00 71.06 105 LEU A O 1
ATOM 778 N N . ILE A 1 106 ? 11.002 8.685 -26.982 1.00 78.81 106 ILE A N 1
ATOM 779 C CA . ILE A 1 106 ? 9.897 8.278 -26.111 1.00 78.81 106 ILE A CA 1
ATOM 780 C C . ILE A 1 106 ? 8.966 9.471 -25.883 1.00 78.81 106 ILE A C 1
ATOM 782 O O . ILE A 1 106 ? 9.379 10.504 -25.355 1.00 78.81 106 ILE A O 1
ATOM 786 N N . LEU A 1 107 ? 7.690 9.305 -26.228 1.00 83.00 107 LEU A N 1
ATOM 787 C CA . LEU A 1 107 ? 6.614 10.199 -25.806 1.00 83.00 107 LEU A CA 1
ATOM 788 C C . LEU A 1 107 ? 6.189 9.825 -24.389 1.00 83.00 107 LEU A C 1
ATOM 790 O O . LEU A 1 107 ? 5.812 8.679 -24.144 1.00 83.00 107 LEU A O 1
ATOM 794 N N . ARG A 1 108 ? 6.258 10.790 -23.470 1.00 86.44 108 ARG A N 1
ATOM 795 C CA . ARG A 1 108 ? 5.961 10.591 -22.049 1.00 86.44 108 ARG A CA 1
ATOM 796 C C . ARG A 1 108 ? 4.508 10.881 -21.717 1.00 86.44 108 ARG A C 1
ATOM 798 O O . ARG A 1 108 ? 3.916 11.834 -22.218 1.00 86.44 108 ARG A O 1
ATOM 805 N N . SER A 1 109 ? 3.977 10.081 -20.806 1.00 89.94 109 SER A N 1
ATOM 806 C CA . SER A 1 109 ? 2.701 10.304 -20.138 1.00 89.94 109 SER A CA 1
ATOM 807 C C . SER A 1 109 ? 2.751 9.718 -18.727 1.00 89.94 109 SER A C 1
ATOM 809 O O . SER A 1 109 ? 3.768 9.156 -18.316 1.00 89.94 109 SER A O 1
ATOM 811 N N . THR A 1 110 ? 1.664 9.864 -17.980 1.00 92.25 110 THR A N 1
ATOM 812 C CA . THR A 1 110 ? 1.477 9.196 -16.693 1.00 92.25 110 THR A CA 1
ATOM 813 C C . THR A 1 110 ? 0.355 8.176 -16.804 1.00 92.25 110 THR A C 1
ATOM 815 O O . THR A 1 110 ? -0.637 8.386 -17.506 1.00 92.25 110 THR A O 1
ATOM 818 N N . ALA A 1 111 ? 0.512 7.065 -16.096 1.00 92.56 111 ALA A N 1
ATOM 819 C CA . ALA A 1 111 ? -0.452 5.985 -16.042 1.00 92.56 111 ALA A CA 1
ATOM 820 C C . ALA A 1 111 ? -0.736 5.609 -14.587 1.00 92.56 111 ALA A C 1
ATOM 822 O O . ALA A 1 111 ? 0.163 5.560 -13.749 1.00 92.56 111 ALA A O 1
ATOM 823 N N . ASN A 1 112 ? -1.997 5.278 -14.310 1.00 96.19 112 ASN A N 1
ATOM 824 C CA . ASN A 1 112 ? -2.396 4.645 -13.059 1.00 96.19 112 ASN A CA 1
ATOM 825 C C . ASN A 1 112 ? -2.605 3.156 -13.313 1.00 96.19 112 ASN A C 1
ATOM 827 O O . ASN A 1 112 ? -3.353 2.776 -14.212 1.00 96.19 112 ASN A O 1
ATOM 831 N N . THR A 1 113 ? -1.936 2.308 -12.541 1.00 96.19 113 THR A N 1
ATOM 832 C CA . THR A 1 113 ? -2.092 0.852 -12.623 1.00 96.19 113 THR A CA 1
ATOM 833 C C . THR A 1 113 ? -2.634 0.335 -11.301 1.00 96.19 113 THR A C 1
ATOM 835 O O . THR A 1 113 ? -1.948 0.411 -10.281 1.00 96.19 113 THR A O 1
ATOM 838 N N . ASP A 1 114 ? -3.861 -0.183 -11.312 1.00 98.06 114 ASP A N 1
ATOM 839 C CA . ASP A 1 114 ? -4.481 -0.756 -10.118 1.00 98.06 114 ASP A CA 1
ATOM 840 C C . ASP A 1 114 ? -3.654 -1.928 -9.570 1.00 98.06 114 ASP A C 1
ATOM 842 O O . ASP A 1 114 ? -3.000 -2.679 -10.307 1.00 98.06 114 ASP A O 1
ATOM 846 N N . MET A 1 115 ? -3.672 -2.079 -8.248 1.00 98.50 115 MET A N 1
ATOM 847 C CA . MET A 1 115 ? -3.000 -3.174 -7.560 1.00 98.50 115 MET A CA 1
ATOM 848 C C . MET A 1 115 ? -3.995 -4.248 -7.128 1.00 98.50 115 MET A C 1
ATOM 850 O O . MET A 1 115 ? -5.120 -3.970 -6.719 1.00 98.50 115 MET A O 1
ATOM 854 N N . THR A 1 116 ? -3.547 -5.499 -7.164 1.00 98.50 116 THR A N 1
ATOM 855 C CA . THR A 1 116 ? -4.277 -6.622 -6.573 1.00 98.50 116 THR A CA 1
ATOM 856 C C . THR A 1 116 ? -4.114 -6.573 -5.059 1.00 98.50 116 THR A C 1
ATOM 858 O O . THR A 1 116 ? -2.989 -6.576 -4.563 1.00 98.50 116 THR A O 1
ATOM 861 N N . LEU A 1 117 ? -5.228 -6.515 -4.331 1.00 98.44 117 LEU A N 1
ATOM 862 C CA . LEU A 1 117 ? -5.254 -6.329 -2.878 1.00 98.44 117 LEU A CA 1
ATOM 863 C C . LEU A 1 117 ? -5.285 -7.677 -2.145 1.00 98.44 117 LEU A C 1
ATOM 865 O O . LEU A 1 117 ? -6.039 -8.574 -2.520 1.00 98.44 117 LEU A O 1
ATOM 869 N N . ASN A 1 118 ? -4.519 -7.802 -1.063 1.00 97.62 118 ASN A N 1
ATOM 870 C CA . ASN A 1 118 ? -4.515 -8.955 -0.167 1.00 97.62 118 ASN A CA 1
ATOM 871 C C . ASN A 1 118 ? -4.229 -8.512 1.279 1.00 97.62 118 ASN A C 1
ATOM 873 O O . ASN A 1 118 ? 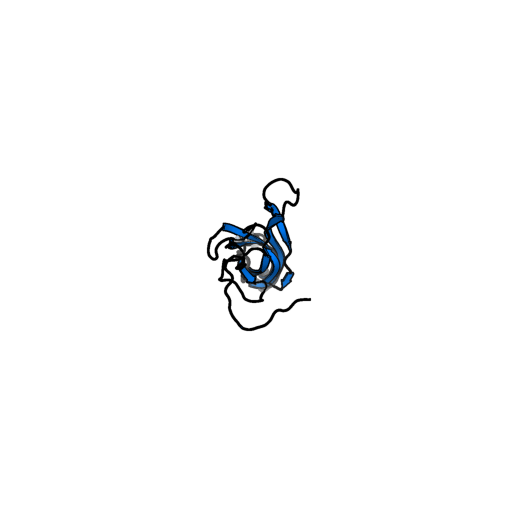-3.078 -8.340 1.685 1.00 97.62 118 ASN A O 1
ATOM 877 N N . GLY A 1 119 ? -5.286 -8.304 2.069 1.00 96.69 119 GLY A N 1
ATOM 878 C CA . GLY A 1 119 ? -5.152 -7.775 3.428 1.00 96.69 119 GLY A CA 1
ATOM 879 C C . GLY A 1 119 ? -4.555 -6.366 3.417 1.00 96.69 119 GLY A C 1
ATOM 880 O O . GLY A 1 119 ? -5.123 -5.468 2.803 1.00 96.69 119 GLY A O 1
ATOM 881 N N . LEU A 1 120 ? -3.420 -6.173 4.091 1.00 97.50 120 LEU A N 1
ATOM 882 C CA . LEU A 1 120 ? -2.662 -4.911 4.110 1.00 97.50 120 LEU A CA 1
ATOM 883 C C . LEU A 1 120 ? -1.498 -4.886 3.106 1.00 97.50 120 LEU A C 1
ATOM 885 O O . LEU A 1 120 ? -0.659 -3.986 3.144 1.00 97.50 120 LEU A O 1
ATOM 889 N N . THR A 1 121 ? -1.450 -5.857 2.198 1.00 98.19 121 THR A N 1
ATOM 890 C CA . THR A 1 121 ? -0.480 -5.914 1.105 1.00 98.19 121 THR A CA 1
ATOM 891 C C . THR A 1 121 ? -1.202 -5.745 -0.226 1.00 98.19 121 THR A C 1
ATOM 893 O O . THR A 1 121 ? -2.321 -6.228 -0.399 1.00 98.19 121 THR A O 1
ATOM 896 N N . ALA A 1 122 ? -0.574 -5.074 -1.185 1.00 98.50 122 ALA A N 1
ATOM 897 C CA . ALA A 1 122 ? -1.053 -5.036 -2.559 1.00 98.50 122 ALA A CA 1
ATOM 898 C C . ALA A 1 122 ? 0.101 -5.176 -3.545 1.00 98.50 122 ALA A C 1
ATOM 900 O O . ALA A 1 122 ? 1.209 -4.709 -3.286 1.00 98.50 122 ALA A O 1
ATOM 901 N N . THR A 1 123 ? -0.158 -5.811 -4.685 1.00 98.31 123 THR A N 1
ATOM 902 C CA . THR A 1 123 ? 0.863 -6.056 -5.709 1.00 98.31 123 THR A CA 1
ATOM 903 C C . THR A 1 123 ? 0.370 -5.688 -7.096 1.00 98.31 123 THR A C 1
ATOM 905 O O . THR A 1 123 ? -0.786 -5.939 -7.434 1.00 98.31 123 THR A O 1
ATOM 908 N N . THR A 1 124 ? 1.250 -5.154 -7.932 1.00 97.88 124 THR A N 1
ATOM 909 C CA . THR A 1 124 ? 0.997 -5.033 -9.370 1.00 97.88 124 THR A CA 1
ATOM 910 C C . THR A 1 124 ? 2.270 -5.277 -10.160 1.00 97.88 124 THR A C 1
ATOM 912 O O . THR A 1 124 ? 3.368 -5.355 -9.604 1.00 97.88 124 THR A O 1
ATOM 915 N N . THR A 1 125 ? 2.126 -5.449 -11.465 1.00 95.81 125 THR A N 1
ATOM 916 C CA . THR A 1 125 ? 3.250 -5.685 -12.361 1.00 95.81 125 THR A CA 1
ATOM 917 C C . THR A 1 125 ? 3.043 -4.933 -13.661 1.00 95.81 125 THR A C 1
ATOM 919 O O . THR A 1 125 ? 1.953 -4.955 -14.227 1.00 95.81 125 THR A O 1
ATOM 922 N N . TYR A 1 126 ? 4.098 -4.282 -14.136 1.00 93.50 126 TYR A N 1
ATOM 923 C CA . TYR A 1 126 ? 4.126 -3.586 -15.419 1.00 93.50 126 TYR A CA 1
ATOM 924 C C . TYR A 1 126 ? 5.542 -3.592 -15.997 1.00 93.50 126 TYR A C 1
ATOM 926 O O . TYR A 1 126 ? 6.488 -4.044 -15.354 1.00 93.50 126 TYR A O 1
ATOM 934 N N . THR A 1 127 ? 5.684 -3.115 -17.228 1.00 91.00 127 THR A N 1
ATOM 935 C CA . THR A 1 127 ? 6.972 -3.032 -17.921 1.00 91.00 127 THR A CA 1
ATOM 936 C C . THR A 1 127 ? 7.510 -1.603 -17.856 1.00 91.00 127 THR A C 1
ATOM 938 O O . THR A 1 127 ? 6.762 -0.649 -18.094 1.00 91.00 127 THR A O 1
ATOM 941 N N . GLU A 1 128 ? 8.795 -1.448 -17.526 1.00 89.88 128 GLU A N 1
ATOM 942 C CA . GLU A 1 128 ? 9.508 -0.178 -17.700 1.00 89.88 128 GLU A CA 1
ATOM 943 C C . GLU A 1 128 ? 9.461 0.189 -19.187 1.00 89.88 128 GLU A C 1
ATOM 945 O O . GLU A 1 128 ? 9.782 -0.631 -20.051 1.00 89.88 128 GLU A O 1
ATOM 950 N N . SER A 1 129 ? 8.995 1.398 -19.483 1.00 87.50 129 SER A N 1
ATOM 951 C CA . SER A 1 129 ? 8.793 1.844 -20.863 1.00 87.50 129 SER A CA 1
ATOM 952 C C . SER A 1 129 ? 9.096 3.318 -21.092 1.00 87.50 129 SER A C 1
ATOM 954 O O . SER A 1 129 ? 8.838 3.811 -22.191 1.00 87.50 129 SER A O 1
ATOM 956 N N . TRP A 1 130 ? 9.597 4.047 -20.092 1.00 86.75 130 TRP A N 1
ATOM 957 C CA . TRP A 1 130 ? 9.670 5.502 -20.173 1.00 86.75 130 TRP A CA 1
ATOM 958 C C . TRP A 1 130 ? 11.091 6.018 -20.354 1.00 86.75 130 TRP A C 1
ATOM 960 O O . TRP A 1 130 ? 11.274 6.926 -21.160 1.00 86.75 130 TRP A O 1
ATOM 970 N N . ALA A 1 131 ? 12.114 5.449 -19.731 1.00 83.62 131 ALA A N 1
ATOM 971 C CA . ALA A 1 131 ? 13.486 5.941 -19.847 1.00 83.62 131 ALA A CA 1
ATOM 972 C C . ALA A 1 131 ? 14.440 4.900 -20.450 1.00 83.62 131 ALA A C 1
ATOM 974 O O . ALA A 1 131 ? 14.147 3.717 -20.516 1.00 83.62 131 ALA A O 1
ATOM 975 N N . GLY A 1 132 ? 15.607 5.339 -20.927 1.00 73.94 132 GLY A N 1
ATOM 976 C CA . GLY A 1 132 ? 16.628 4.417 -21.444 1.00 73.94 132 GLY A CA 1
ATOM 977 C C . GLY A 1 132 ? 16.465 3.975 -22.910 1.00 73.94 132 GLY A C 1
ATOM 978 O O . GLY A 1 132 ? 16.957 2.907 -23.274 1.00 73.94 132 GLY A O 1
ATOM 979 N N . TYR A 1 133 ? 15.824 4.789 -23.758 1.00 72.44 133 TYR A N 1
ATOM 980 C CA . TYR A 1 133 ? 15.660 4.542 -25.200 1.00 72.44 133 TYR A CA 1
ATOM 981 C C . TYR A 1 133 ? 16.059 5.771 -26.047 1.00 72.44 133 TYR A C 1
ATOM 983 O O . TYR A 1 133 ? 15.779 6.894 -25.616 1.00 72.44 133 TYR A O 1
ATOM 991 N N . PRO A 1 134 ? 16.616 5.591 -27.263 1.00 66.69 134 PRO A N 1
ATOM 992 C CA . PRO A 1 134 ? 17.014 4.321 -27.872 1.00 66.69 134 PRO A CA 1
ATOM 993 C C . PRO A 1 134 ? 18.355 3.807 -27.312 1.00 66.69 134 PRO A C 1
ATOM 995 O O . PRO A 1 134 ? 19.221 4.603 -26.950 1.00 66.69 134 PRO A O 1
ATOM 998 N N . PRO A 1 135 ? 18.556 2.484 -27.232 1.00 66.38 135 PRO A N 1
ATOM 999 C CA . PRO A 1 135 ? 19.852 1.893 -26.895 1.00 66.38 135 PRO A CA 1
ATOM 1000 C C . PRO A 1 135 ? 20.874 2.035 -28.051 1.00 66.38 135 PRO A C 1
ATOM 1002 O O . PRO A 1 135 ? 20.456 2.204 -29.198 1.00 66.38 135 PRO A O 1
ATOM 1005 N N . PRO A 1 136 ? 22.202 1.923 -27.804 1.00 63.72 136 PRO A N 1
ATOM 1006 C CA . PRO A 1 136 ? 22.847 1.454 -26.574 1.00 63.72 136 PRO A CA 1
ATOM 1007 C C . PRO A 1 136 ? 23.188 2.573 -25.577 1.00 63.72 136 PRO A C 1
ATOM 1009 O O . PRO A 1 136 ? 23.714 3.621 -25.940 1.00 63.72 136 PRO A O 1
ATOM 1012 N N . ILE A 1 137 ? 22.944 2.302 -24.293 1.00 63.72 137 ILE A N 1
ATOM 1013 C CA . ILE A 1 137 ? 23.308 3.160 -23.157 1.00 63.72 137 ILE A CA 1
ATOM 1014 C C . ILE A 1 137 ? 24.241 2.342 -22.251 1.00 63.72 137 ILE A C 1
ATOM 1016 O O . ILE A 1 137 ? 23.918 1.181 -21.992 1.00 63.72 137 ILE A O 1
ATOM 1020 N N . PRO A 1 138 ? 25.385 2.885 -21.792 1.00 66.38 138 PRO A N 1
ATOM 1021 C CA . PRO A 1 138 ? 26.318 2.143 -20.945 1.00 66.38 138 PRO A CA 1
ATOM 1022 C C . PRO A 1 138 ? 25.680 1.669 -19.633 1.00 66.38 138 PRO A C 1
ATOM 1024 O O . PRO A 1 138 ? 24.980 2.443 -18.976 1.00 66.38 138 PRO A O 1
ATOM 1027 N N . ASP A 1 139 ? 25.993 0.437 -19.211 1.00 64.75 139 ASP A N 1
ATOM 1028 C CA . ASP A 1 139 ? 25.5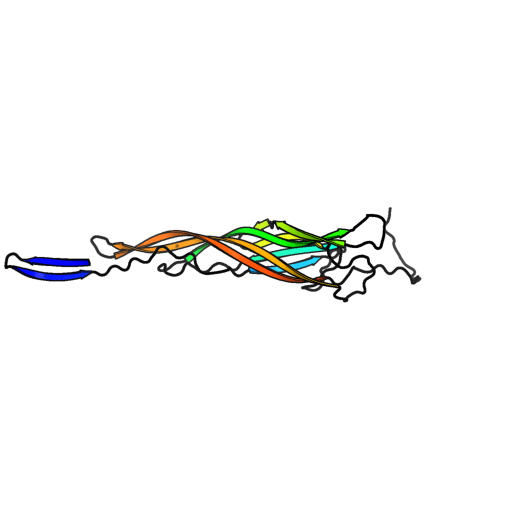40 -0.069 -17.904 1.00 64.75 139 ASP A CA 1
ATOM 1029 C C . ASP A 1 139 ? 26.025 0.842 -16.771 1.00 64.75 139 ASP A C 1
ATOM 1031 O O . ASP A 1 139 ? 27.165 1.312 -16.777 1.00 64.75 139 ASP A O 1
ATOM 1035 N N . ASN A 1 140 ? 25.157 1.035 -15.774 1.00 67.81 140 ASN A N 1
ATOM 1036 C CA . ASN A 1 140 ? 25.363 1.875 -14.587 1.00 67.81 140 ASN A CA 1
ATOM 1037 C C . ASN A 1 140 ? 25.307 3.391 -14.832 1.00 67.81 140 ASN A C 1
ATOM 1039 O O . ASN A 1 140 ? 25.615 4.162 -13.923 1.00 67.81 140 ASN A O 1
ATOM 1043 N N . THR A 1 141 ? 24.889 3.840 -16.017 1.00 77.75 141 THR A N 1
ATOM 1044 C CA . THR A 1 141 ? 24.586 5.260 -16.235 1.00 77.75 141 THR A CA 1
ATOM 1045 C C . THR A 1 141 ? 23.139 5.518 -15.848 1.00 77.75 141 THR A C 1
ATOM 1047 O O . THR A 1 141 ? 22.235 5.045 -16.530 1.00 77.75 141 THR A O 1
ATOM 1050 N N . VAL A 1 142 ? 22.899 6.266 -14.768 1.00 83.75 142 VAL A N 1
ATOM 1051 C CA . VAL A 1 142 ? 21.539 6.717 -14.434 1.00 83.75 142 VAL A CA 1
ATOM 1052 C C . VAL A 1 142 ? 21.080 7.681 -15.525 1.00 83.75 142 VAL A C 1
ATOM 1054 O O . VAL A 1 142 ? 21.626 8.773 -15.674 1.00 83.75 142 VAL A O 1
ATOM 1057 N N . MET A 1 143 ? 20.099 7.248 -16.310 1.00 83.06 143 MET A N 1
ATOM 1058 C CA . MET A 1 143 ? 19.474 8.055 -17.354 1.00 83.06 143 MET A CA 1
ATOM 1059 C C . MET A 1 143 ? 18.410 8.963 -16.766 1.00 83.06 143 MET A C 1
ATOM 1061 O O . MET A 1 143 ? 18.253 10.104 -17.191 1.00 83.06 143 MET A O 1
ATOM 1065 N N . GLU A 1 144 ? 17.673 8.430 -15.798 1.00 86.56 144 GLU A N 1
ATOM 1066 C CA . GLU A 1 144 ? 16.590 9.126 -15.135 1.00 86.56 144 GLU A CA 1
ATOM 1067 C C . GLU A 1 144 ? 16.358 8.524 -13.759 1.00 86.56 144 GLU A C 1
ATOM 1069 O O . GLU A 1 144 ? 16.470 7.313 -13.580 1.00 86.56 144 GLU A O 1
ATOM 1074 N N . THR A 1 145 ? 15.996 9.380 -12.815 1.00 88.88 145 THR A N 1
ATOM 1075 C CA . THR A 1 145 ? 15.477 8.986 -11.511 1.00 88.88 145 THR A CA 1
ATOM 1076 C C . THR A 1 145 ? 14.042 9.467 -11.453 1.00 88.88 145 THR A C 1
ATOM 1078 O O . THR A 1 145 ? 13.795 10.654 -11.671 1.00 88.88 145 THR A O 1
ATOM 1081 N N . ASP A 1 146 ? 13.113 8.570 -11.139 1.00 89.38 146 ASP A N 1
ATOM 1082 C CA . ASP A 1 146 ? 11.710 8.932 -10.957 1.00 89.38 146 ASP A CA 1
ATOM 1083 C C . ASP A 1 146 ? 11.183 8.505 -9.585 1.00 89.38 146 ASP A C 1
ATOM 1085 O O . ASP A 1 146 ? 11.726 7.612 -8.924 1.00 89.38 146 ASP A O 1
ATOM 1089 N N . PHE A 1 147 ? 10.115 9.172 -9.162 1.00 90.25 147 PHE A N 1
ATOM 1090 C CA . PHE A 1 147 ? 9.400 8.928 -7.927 1.00 90.25 147 PHE A CA 1
ATOM 1091 C C . PHE A 1 147 ? 8.132 8.140 -8.239 1.00 90.25 147 PHE A C 1
ATOM 1093 O O . PHE A 1 147 ? 7.189 8.647 -8.844 1.00 90.25 147 PHE A O 1
ATOM 1100 N N . ILE A 1 148 ? 8.103 6.875 -7.831 1.00 93.69 148 ILE A N 1
ATOM 1101 C CA . ILE A 1 148 ? 6.929 6.031 -8.024 1.00 93.69 148 ILE A CA 1
ATOM 1102 C C . ILE A 1 148 ? 6.050 6.149 -6.787 1.00 93.69 148 ILE A C 1
ATOM 1104 O O . ILE A 1 148 ? 6.449 5.739 -5.696 1.00 93.69 148 ILE A O 1
ATOM 1108 N N . ASP A 1 149 ? 4.848 6.686 -6.976 1.00 94.88 149 ASP A N 1
ATOM 1109 C CA . ASP A 1 149 ? 3.861 6.891 -5.920 1.00 94.88 149 ASP A CA 1
ATOM 1110 C C . ASP A 1 149 ? 2.785 5.806 -5.946 1.00 94.88 149 ASP A C 1
ATOM 1112 O O . ASP A 1 149 ? 2.296 5.389 -6.999 1.00 94.88 149 ASP A O 1
ATOM 1116 N N . VAL A 1 150 ? 2.363 5.381 -4.762 1.00 96.81 150 VAL A N 1
ATOM 1117 C CA . VAL A 1 150 ? 1.267 4.440 -4.554 1.00 96.81 150 VAL A CA 1
ATOM 1118 C C . VAL A 1 150 ? 0.293 5.020 -3.536 1.00 96.81 150 VAL A C 1
ATOM 1120 O O . VAL A 1 150 ? 0.440 4.786 -2.330 1.00 96.81 150 VAL A O 1
ATOM 1123 N N . PRO A 1 151 ? -0.732 5.752 -4.002 1.00 96.31 151 PRO A N 1
ATOM 1124 C CA . PRO A 1 151 ? -1.853 6.136 -3.165 1.00 96.31 151 PRO A CA 1
ATOM 1125 C C . PRO A 1 151 ? -2.682 4.907 -2.787 1.00 96.31 151 PRO A C 1
ATOM 1127 O O . PRO A 1 151 ? -2.915 4.010 -3.605 1.00 96.31 151 PRO A O 1
ATOM 1130 N N . PHE A 1 152 ? -3.176 4.871 -1.551 1.00 95.69 152 PHE A N 1
ATOM 1131 C CA . PHE A 1 152 ? -3.977 3.755 -1.057 1.00 95.69 152 PHE A CA 1
ATOM 1132 C C . PHE A 1 152 ? -5.044 4.171 -0.040 1.00 95.69 152 PHE A C 1
ATOM 1134 O O . PHE A 1 152 ? -5.029 5.264 0.529 1.00 95.69 152 PHE A O 1
ATOM 1141 N N . SER A 1 153 ? -6.001 3.274 0.192 1.00 93.69 153 SER A N 1
ATOM 1142 C CA . SER A 1 153 ? -7.065 3.402 1.190 1.00 93.69 153 SER A CA 1
ATOM 1143 C C . SER A 1 153 ? -7.253 2.088 1.943 1.00 93.69 153 SER A C 1
ATOM 1145 O O . SER A 1 153 ? -7.193 1.010 1.351 1.00 93.69 153 SER A O 1
ATOM 1147 N N . VAL A 1 154 ? -7.477 2.181 3.250 1.00 93.56 154 VAL A N 1
ATOM 1148 C CA . VAL A 1 154 ? -7.648 1.069 4.185 1.00 93.56 154 VAL A CA 1
ATOM 1149 C C . VAL A 1 154 ? -8.962 1.245 4.925 1.00 93.56 154 VAL A C 1
ATOM 1151 O O . VAL A 1 154 ? -9.237 2.313 5.466 1.00 93.56 154 VAL A O 1
ATOM 1154 N N . HIS A 1 155 ? -9.727 0.165 4.998 1.00 92.25 155 HIS A N 1
ATOM 1155 C CA . HIS A 1 155 ? -10.857 0.045 5.901 1.00 92.25 155 HIS A CA 1
ATOM 1156 C C . HIS A 1 155 ? -10.405 -0.589 7.209 1.00 92.25 155 HIS A C 1
ATOM 1158 O O . HIS A 1 155 ? -9.713 -1.614 7.193 1.00 92.25 155 HIS A O 1
ATOM 1164 N N . VAL A 1 156 ? -10.817 -0.002 8.327 1.00 91.12 156 VAL A N 1
ATOM 1165 C CA . VAL A 1 156 ? -10.432 -0.427 9.672 1.00 91.12 156 VAL A CA 1
ATOM 1166 C C . VAL A 1 156 ? -11.673 -0.696 10.499 1.00 91.12 156 VAL A C 1
ATOM 1168 O O . VAL A 1 156 ? -12.505 0.186 10.694 1.00 91.12 156 VAL A O 1
ATOM 1171 N N . ASP A 1 157 ? -11.744 -1.902 11.042 1.00 92.69 157 ASP A N 1
ATOM 1172 C CA . ASP A 1 157 ? -12.745 -2.342 12.000 1.00 92.69 157 ASP A CA 1
ATOM 1173 C C . ASP A 1 157 ? -12.148 -2.279 13.409 1.00 92.69 157 ASP A C 1
ATOM 1175 O O . ASP A 1 157 ? -11.017 -2.721 13.641 1.00 92.69 157 ASP A O 1
ATOM 1179 N N . TYR A 1 158 ? -12.897 -1.761 14.379 1.00 91.81 158 TYR A N 1
ATOM 1180 C CA . TYR A 1 158 ? -12.442 -1.652 15.764 1.00 91.81 158 TYR A CA 1
ATOM 1181 C C . TYR A 1 158 ? -13.557 -1.932 16.771 1.00 91.81 158 TYR A C 1
ATOM 1183 O O . TYR A 1 158 ? -14.754 -1.863 16.478 1.00 91.81 158 TYR A O 1
ATOM 1191 N N . LYS A 1 159 ? -13.152 -2.201 18.013 1.00 93.44 159 LYS A N 1
ATOM 1192 C CA . LYS A 1 159 ? -14.042 -2.261 19.175 1.00 93.44 159 LYS A CA 1
ATOM 1193 C C . LYS A 1 159 ? -13.549 -1.356 20.292 1.00 93.44 159 LYS A C 1
ATOM 1195 O O . LYS A 1 159 ? -12.353 -1.119 20.410 1.00 93.44 159 LYS A O 1
ATOM 1200 N N . TYR A 1 160 ? -14.466 -0.877 21.117 1.00 92.00 160 TYR A N 1
ATOM 1201 C CA . TYR A 1 160 ? -14.190 0.029 22.231 1.00 92.00 160 TYR A CA 1
ATOM 1202 C C . TYR A 1 160 ? -15.209 -0.165 23.353 1.00 92.00 160 TYR A C 1
ATOM 1204 O O . TYR A 1 160 ? -16.271 -0.758 23.145 1.00 92.00 160 TYR A O 1
ATOM 1212 N N . GLN A 1 161 ? -14.894 0.322 24.548 1.00 91.50 161 GLN A N 1
ATOM 1213 C CA . GLN A 1 161 ? -15.792 0.249 25.694 1.00 91.50 161 GLN A CA 1
ATOM 1214 C C . GLN A 1 161 ? -16.608 1.529 25.854 1.00 91.50 161 GLN A C 1
ATOM 1216 O O . GLN A 1 161 ? -16.092 2.640 25.741 1.00 91.50 161 GLN A O 1
ATOM 1221 N N . VAL A 1 162 ? -17.890 1.359 26.172 1.00 87.25 162 VAL A N 1
ATOM 1222 C CA . VAL A 1 162 ? -18.802 2.452 26.518 1.00 87.25 162 VAL A CA 1
ATOM 1223 C C . VAL A 1 162 ? -19.331 2.227 27.933 1.00 87.25 162 VAL A C 1
ATOM 1225 O O . VAL A 1 162 ? -19.837 1.134 28.211 1.00 87.25 162 VAL A O 1
ATOM 1228 N N . PRO A 1 163 ? -19.235 3.227 28.830 1.00 86.94 163 PRO A N 1
ATOM 1229 C CA . PRO A 1 163 ? -19.879 3.156 30.131 1.00 86.94 163 PRO A CA 1
ATOM 1230 C C . PRO A 1 163 ? -21.399 3.235 29.959 1.00 86.94 163 PRO A C 1
ATOM 1232 O O . PRO A 1 163 ? -21.923 4.136 29.305 1.00 86.94 163 PRO A O 1
ATOM 1235 N N . VAL A 1 164 ? -22.116 2.292 30.562 1.00 85.19 164 VAL A N 1
ATOM 1236 C CA . VAL A 1 164 ? -23.579 2.254 30.586 1.00 85.19 164 VAL A CA 1
ATOM 1237 C C . VAL A 1 164 ? -24.037 2.319 32.031 1.00 85.19 164 VAL A C 1
ATOM 1239 O O . VAL A 1 164 ? -23.707 1.454 32.846 1.00 85.19 164 VAL A O 1
ATOM 1242 N N . SER A 1 165 ? -24.813 3.353 32.341 1.00 85.81 165 SER A N 1
ATOM 1243 C CA . SER A 1 165 ? -25.441 3.506 33.647 1.00 85.81 165 SER A CA 1
ATOM 1244 C C . SER A 1 165 ? -26.563 2.489 33.812 1.00 85.81 165 SER A C 1
ATOM 1246 O O . SER A 1 165 ? -27.483 2.405 32.999 1.00 85.81 165 SER A O 1
ATOM 1248 N N . THR A 1 166 ? -26.503 1.733 34.899 1.00 86.19 166 THR A N 1
ATOM 1249 C CA . THR A 1 166 ? -27.536 0.791 35.325 1.00 86.19 166 THR A CA 1
ATOM 1250 C C . THR A 1 166 ? -28.042 1.179 36.711 1.00 86.19 166 THR A C 1
ATOM 1252 O O . THR A 1 166 ? -27.441 2.007 37.396 1.00 86.19 166 THR A O 1
ATOM 1255 N N . LYS A 1 167 ? -29.125 0.539 37.166 1.00 84.00 167 LYS A N 1
ATOM 1256 C CA . LYS A 1 167 ? -29.647 0.729 38.530 1.00 84.00 167 LYS A CA 1
ATOM 1257 C C . LYS A 1 167 ? -28.624 0.382 39.629 1.00 84.00 167 LYS A C 1
ATOM 1259 O O . LYS A 1 167 ? -28.753 0.890 40.733 1.00 84.00 167 LYS A O 1
ATOM 1264 N N . ASN A 1 168 ? -27.611 -0.433 39.313 1.00 84.94 168 ASN A N 1
ATOM 1265 C CA . ASN A 1 168 ? -26.606 -0.934 40.258 1.00 84.94 168 ASN A CA 1
ATOM 1266 C C . ASN A 1 168 ? -25.219 -0.283 40.074 1.00 84.94 168 ASN A C 1
ATOM 1268 O O . ASN A 1 168 ? -24.243 -0.759 40.647 1.00 84.94 168 ASN A O 1
ATOM 1272 N N . GLY A 1 169 ? -25.110 0.771 39.258 1.00 84.25 169 GLY A N 1
ATOM 1273 C CA . GLY A 1 169 ? -23.845 1.445 38.950 1.00 84.25 169 GLY A CA 1
ATOM 1274 C C . GLY A 1 169 ? -23.490 1.417 37.464 1.00 84.25 169 GLY A C 1
ATOM 1275 O O . GLY A 1 169 ? -24.346 1.180 36.609 1.00 84.25 169 GLY A O 1
ATOM 1276 N N . VAL A 1 170 ? -22.225 1.688 37.147 1.00 86.38 170 VAL A N 1
ATOM 1277 C CA . VAL A 1 170 ? -21.722 1.753 35.767 1.00 86.38 170 VAL A CA 1
ATOM 1278 C C . VAL A 1 170 ? -21.115 0.412 35.368 1.00 86.38 170 VAL A C 1
ATOM 1280 O O . VAL A 1 170 ? -20.234 -0.100 36.055 1.00 86.38 170 VAL A O 1
ATOM 1283 N N . ILE A 1 171 ? -21.555 -0.132 34.234 1.00 87.94 171 ILE A N 1
ATOM 1284 C CA . ILE A 1 171 ? -20.913 -1.276 33.572 1.00 87.94 171 ILE A CA 1
ATOM 1285 C C . ILE A 1 171 ? -20.248 -0.821 32.273 1.00 87.94 171 ILE A C 1
ATOM 1287 O O . ILE A 1 171 ? -20.656 0.179 31.685 1.00 87.94 171 ILE A O 1
ATOM 1291 N N . TYR A 1 172 ? -19.260 -1.572 31.792 1.00 89.69 172 TYR A N 1
ATOM 1292 C CA . TYR A 1 172 ? -18.628 -1.324 30.497 1.00 89.69 172 TYR A CA 1
ATOM 1293 C C . TYR A 1 172 ? -19.076 -2.373 29.492 1.00 89.69 172 TYR A C 1
ATOM 1295 O O . TYR A 1 172 ? -18.894 -3.571 29.711 1.00 89.69 172 TYR A O 1
ATOM 1303 N N . VAL A 1 173 ? -19.650 -1.921 28.380 1.00 91.00 173 VAL A N 1
ATOM 1304 C CA . VAL A 1 173 ? -20.048 -2.797 27.273 1.00 91.00 173 VAL A CA 1
ATOM 1305 C C . VAL A 1 173 ? -19.170 -2.536 26.061 1.00 91.00 173 VAL A C 1
ATOM 1307 O O . VAL A 1 173 ? -18.808 -1.392 25.781 1.00 91.00 173 VAL A O 1
ATOM 1310 N N . TRP A 1 174 ? -18.841 -3.597 25.330 1.00 93.25 174 TRP A N 1
ATOM 1311 C CA . TRP A 1 174 ? -18.132 -3.476 24.063 1.00 93.25 174 TRP A CA 1
ATOM 1312 C C . TRP A 1 174 ? -19.082 -2.992 22.966 1.00 93.25 174 TRP A C 1
ATOM 1314 O O . TRP A 1 174 ? -20.188 -3.509 22.800 1.00 93.25 174 TRP A O 1
ATOM 1324 N N . ARG A 1 175 ? -18.630 -2.002 22.203 1.00 91.00 175 ARG A N 1
ATOM 1325 C CA . ARG A 1 175 ? -19.236 -1.532 20.957 1.00 91.00 175 ARG A CA 1
ATOM 1326 C C . ARG A 1 175 ? -18.231 -1.683 19.826 1.00 91.00 175 ARG A C 1
ATOM 1328 O O . ARG A 1 175 ? -17.026 -1.716 20.069 1.00 91.00 175 ARG A O 1
ATOM 1335 N N . THR A 1 176 ? -18.737 -1.786 18.608 1.00 91.19 176 THR A N 1
ATOM 1336 C CA . THR A 1 176 ? -17.942 -1.880 17.383 1.00 91.19 176 THR A CA 1
ATOM 1337 C C . THR A 1 176 ? -18.122 -0.621 16.550 1.00 91.19 176 THR A C 1
ATOM 1339 O O . THR A 1 176 ? -19.151 0.049 16.643 1.00 91.19 176 THR A O 1
ATOM 1342 N N . GLY A 1 177 ? -17.129 -0.310 15.732 1.00 87.81 177 GLY A N 1
ATOM 1343 C CA . GLY A 1 177 ? -17.191 0.743 14.731 1.00 87.81 177 GLY A CA 1
ATOM 1344 C C . GLY A 1 177 ? -16.205 0.463 13.607 1.00 87.81 177 GLY A C 1
ATOM 1345 O O . GLY A 1 177 ? -15.404 -0.469 13.692 1.00 87.81 177 GLY A O 1
ATOM 1346 N N . SER A 1 178 ? -16.274 1.279 12.565 1.00 89.50 178 SER A N 1
ATOM 1347 C CA . SER A 1 178 ? -15.362 1.208 11.432 1.00 89.50 178 SER A CA 1
ATOM 1348 C C . SER A 1 178 ? -15.049 2.604 10.910 1.00 89.50 178 SER A C 1
ATOM 1350 O O . SER A 1 178 ? -15.863 3.518 11.057 1.00 89.50 178 SER A O 1
ATOM 1352 N N . TYR A 1 179 ? -13.891 2.768 10.283 1.00 85.62 179 TYR A N 1
ATOM 1353 C CA . TYR A 1 179 ? -13.534 3.981 9.552 1.00 85.62 179 TYR A CA 1
ATOM 1354 C C . TYR A 1 179 ? -12.672 3.640 8.337 1.00 85.62 179 TYR A C 1
ATOM 1356 O O . TYR A 1 179 ? -12.039 2.584 8.289 1.00 85.62 179 TYR A O 1
ATOM 1364 N N . ASP A 1 180 ? -12.630 4.561 7.379 1.00 86.81 180 ASP A N 1
ATOM 1365 C CA . ASP A 1 180 ? -11.702 4.506 6.256 1.00 86.81 180 ASP A CA 1
ATOM 1366 C C . ASP A 1 180 ? -10.584 5.530 6.467 1.00 86.81 180 ASP A C 1
ATOM 1368 O O . ASP A 1 180 ? -10.820 6.649 6.930 1.00 86.81 180 ASP A O 1
ATOM 1372 N N . ALA A 1 181 ? -9.361 5.141 6.130 1.00 87.12 181 ALA A N 1
ATOM 1373 C CA . ALA A 1 181 ? -8.189 6.004 6.134 1.00 87.12 181 ALA A CA 1
ATOM 1374 C C . ALA A 1 181 ? -7.387 5.805 4.848 1.00 87.12 181 ALA A C 1
ATOM 1376 O O . ALA A 1 181 ? -7.513 4.790 4.167 1.00 87.12 181 ALA A O 1
ATOM 1377 N N . SER A 1 182 ? -6.554 6.779 4.505 1.00 90.94 182 SER A N 1
ATOM 1378 C CA . SER A 1 182 ? -5.739 6.756 3.292 1.00 90.94 182 SER A CA 1
ATOM 1379 C C . SER A 1 182 ? -4.278 7.032 3.600 1.00 90.94 182 SER A C 1
ATOM 1381 O O . SER A 1 182 ? -3.941 7.508 4.682 1.00 90.94 182 SER A O 1
ATOM 1383 N N . GLY A 1 183 ? -3.412 6.742 2.639 1.00 92.25 183 GLY A N 1
ATOM 1384 C CA . GLY A 1 183 ? -1.997 7.079 2.691 1.00 92.25 183 GLY A CA 1
ATOM 1385 C C . GLY A 1 183 ? -1.390 7.101 1.294 1.00 92.25 183 GLY A C 1
ATOM 1386 O O . GLY A 1 183 ? -2.065 6.818 0.301 1.00 92.25 183 GLY A O 1
ATOM 1387 N N . ASN A 1 184 ? -0.111 7.452 1.230 1.00 93.94 184 ASN A N 1
ATOM 1388 C CA . ASN A 1 184 ? 0.698 7.350 0.025 1.00 93.94 184 ASN A CA 1
ATOM 1389 C C . ASN A 1 184 ? 2.032 6.713 0.411 1.00 93.94 184 ASN A C 1
ATOM 1391 O O . ASN A 1 184 ? 2.670 7.164 1.362 1.00 93.94 184 ASN A O 1
ATOM 1395 N N . ALA A 1 185 ? 2.427 5.663 -0.299 1.00 94.88 185 ALA A N 1
ATOM 1396 C CA . ALA A 1 185 ? 3.762 5.089 -0.203 1.00 94.88 185 ALA A CA 1
ATOM 1397 C C . ALA A 1 185 ? 4.529 5.446 -1.465 1.00 94.88 185 ALA A C 1
ATOM 1399 O O . ALA A 1 185 ? 3.940 5.510 -2.540 1.00 94.88 185 ALA A O 1
ATOM 1400 N N . SER A 1 186 ? 5.833 5.629 -1.356 1.00 93.56 186 SER A N 1
ATOM 1401 C CA . SER A 1 186 ? 6.630 5.979 -2.518 1.00 93.56 186 SER A CA 1
ATOM 1402 C C . SER A 1 186 ? 8.034 5.418 -2.450 1.00 93.56 186 SER A C 1
ATOM 1404 O O . SER A 1 186 ? 8.524 5.027 -1.386 1.00 93.56 186 SER A O 1
ATOM 1406 N N . SER A 1 187 ? 8.664 5.315 -3.613 1.00 94.00 187 SER A N 1
ATOM 1407 C CA . SER A 1 187 ? 10.036 4.846 -3.745 1.00 94.00 187 SER A CA 1
ATOM 1408 C C . SER A 1 187 ? 10.690 5.477 -4.966 1.00 94.00 187 SER A C 1
ATOM 1410 O O . SER A 1 187 ? 10.034 5.674 -5.991 1.00 94.00 187 SER A O 1
ATOM 1412 N N . ASN A 1 188 ? 11.985 5.763 -4.857 1.00 92.38 188 ASN A N 1
ATOM 1413 C CA . ASN A 1 188 ? 12.786 6.183 -5.999 1.00 92.38 188 ASN A CA 1
ATOM 1414 C C . ASN A 1 188 ? 13.115 4.969 -6.866 1.00 92.38 188 ASN A C 1
ATOM 1416 O O . ASN A 1 188 ? 13.418 3.890 -6.348 1.00 92.38 188 ASN A O 1
ATOM 1420 N N . LEU A 1 189 ? 13.123 5.173 -8.178 1.00 92.06 189 LEU A N 1
ATOM 1421 C CA . LEU A 1 189 ? 13.607 4.195 -9.136 1.00 92.06 189 LEU A CA 1
ATOM 1422 C C . LEU A 1 189 ? 14.552 4.871 -10.130 1.00 92.06 189 LEU A C 1
ATOM 1424 O O . LEU A 1 189 ? 14.145 5.761 -10.876 1.00 92.06 189 LEU A O 1
ATOM 1428 N N . ASP A 1 190 ? 15.799 4.412 -10.149 1.00 91.44 190 ASP A N 1
ATOM 1429 C CA . ASP A 1 190 ? 16.805 4.829 -11.118 1.00 91.44 190 ASP A CA 1
ATOM 1430 C C . ASP A 1 190 ? 16.731 3.93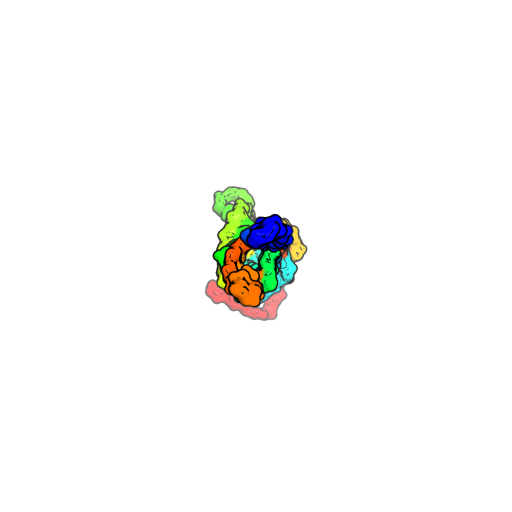5 -12.358 1.00 91.44 190 ASP A C 1
ATOM 1432 O O . ASP A 1 190 ? 16.900 2.713 -12.289 1.00 91.44 190 ASP A O 1
ATOM 1436 N N . ILE A 1 191 ? 16.517 4.541 -13.520 1.00 87.88 191 ILE A N 1
ATOM 1437 C CA . ILE A 1 191 ? 16.553 3.852 -14.805 1.00 87.88 191 ILE A CA 1
ATOM 1438 C C . ILE A 1 191 ? 17.959 3.976 -15.378 1.00 87.88 191 ILE A C 1
ATOM 1440 O O . ILE A 1 191 ? 18.434 5.068 -15.684 1.00 87.88 191 ILE A O 1
ATOM 1444 N N . THR A 1 192 ? 18.641 2.842 -15.514 1.00 79.25 192 THR A N 1
ATOM 1445 C CA . THR A 1 192 ? 20.088 2.783 -15.786 1.00 79.25 192 THR A CA 1
ATOM 1446 C C . THR A 1 192 ? 20.450 2.422 -17.234 1.00 79.25 192 THR A C 1
ATOM 1448 O O . THR A 1 192 ? 21.618 2.204 -17.544 1.00 79.25 192 THR A O 1
ATOM 1451 N N . GLY A 1 193 ? 19.465 2.359 -18.139 1.00 69.56 193 GLY A N 1
ATOM 1452 C CA . GLY A 1 193 ? 19.665 1.992 -19.550 1.00 69.56 193 GLY A CA 1
ATOM 1453 C C . GLY A 1 193 ? 19.090 0.617 -19.897 1.00 69.56 193 GLY A C 1
ATOM 1454 O O . GLY A 1 193 ? 18.084 0.228 -19.325 1.00 69.56 193 GLY A O 1
ATOM 1455 N N . THR A 1 194 ? 19.671 -0.111 -20.855 1.00 58.84 194 THR A N 1
ATOM 1456 C CA . THR A 1 194 ? 19.219 -1.456 -21.275 1.00 58.84 194 THR A CA 1
ATOM 1457 C C . THR A 1 194 ? 20.267 -2.516 -20.940 1.00 58.84 194 THR A C 1
ATOM 1459 O O . THR A 1 194 ? 21.441 -2.204 -20.756 1.00 58.84 194 THR A O 1
ATOM 1462 N N . GLU A 1 195 ? 19.877 -3.788 -20.887 1.00 53.09 195 GLU A N 1
ATOM 1463 C CA . GLU A 1 195 ? 20.842 -4.889 -20.887 1.00 53.09 195 GLU A CA 1
ATOM 1464 C C . GLU A 1 195 ? 21.446 -5.003 -22.286 1.00 53.09 195 GLU A C 1
ATOM 1466 O O . GLU A 1 195 ? 20.818 -5.545 -23.186 1.00 53.09 195 GLU A O 1
ATOM 1471 N N . TRP A 1 196 ? 22.613 -4.384 -22.469 1.00 43.75 196 TRP A N 1
ATOM 1472 C CA . TRP A 1 196 ? 23.586 -4.541 -23.557 1.00 43.75 196 TRP A CA 1
ATOM 1473 C C . TRP A 1 196 ? 23.201 -5.453 -24.736 1.00 43.75 196 TRP A C 1
ATOM 1475 O O . TRP A 1 196 ? 23.003 -6.654 -24.569 1.00 43.75 196 TRP A O 1
ATOM 1485 N N . TYR A 1 197 ? 23.351 -4.933 -25.959 1.00 41.62 197 TYR A N 1
ATOM 1486 C CA . TYR A 1 197 ? 23.851 -5.753 -27.066 1.00 41.62 197 TYR A CA 1
ATOM 1487 C C . TYR A 1 197 ? 25.275 -5.319 -27.412 1.00 41.62 197 TYR A C 1
ATOM 1489 O O . TYR A 1 197 ? 25.512 -4.211 -27.892 1.00 41.62 197 TYR A O 1
ATOM 1497 N N . ILE A 1 198 ? 26.226 -6.227 -27.183 1.00 36.66 198 ILE A N 1
ATOM 1498 C CA . ILE A 1 198 ? 27.526 -6.220 -27.851 1.00 36.66 198 ILE A CA 1
ATOM 1499 C C . ILE A 1 198 ? 27.239 -6.403 -29.346 1.00 36.66 198 ILE A C 1
ATOM 1501 O O . ILE A 1 198 ? 26.992 -7.516 -29.792 1.00 36.66 198 ILE A O 1
ATOM 1505 N N . PHE A 1 199 ? 27.260 -5.331 -30.131 1.00 37.00 199 PHE A N 1
ATOM 1506 C CA . PHE A 1 199 ? 27.381 -5.426 -31.587 1.00 37.00 199 PHE A CA 1
ATOM 1507 C C . PHE A 1 199 ? 28.266 -4.293 -32.089 1.00 37.00 199 PHE A C 1
ATOM 1509 O O . PHE A 1 199 ? 27.780 -3.223 -32.439 1.00 37.00 199 PHE A O 1
ATOM 1516 N N . SER A 1 200 ? 29.582 -4.533 -32.063 1.00 33.94 200 SER A N 1
ATOM 1517 C CA . SER A 1 200 ? 30.563 -4.073 -33.074 1.00 33.94 200 SER A CA 1
ATOM 1518 C C . SER A 1 200 ? 32.028 -4.353 -32.688 1.00 33.94 200 SER A C 1
ATOM 1520 O O . SER A 1 200 ? 32.935 -3.648 -33.120 1.00 33.94 200 SER A O 1
ATOM 1522 N N . VAL A 1 201 ? 32.302 -5.441 -31.961 1.00 32.62 201 VAL A N 1
ATOM 1523 C CA . VAL A 1 201 ? 33.596 -6.125 -32.092 1.00 32.62 201 VAL A CA 1
ATOM 1524 C C . VAL A 1 201 ? 33.298 -7.613 -32.263 1.00 32.62 201 VAL A C 1
ATOM 1526 O O . VAL A 1 201 ? 32.654 -8.187 -31.385 1.00 32.62 201 VAL A O 1
ATOM 1529 N N . PRO A 1 202 ? 33.690 -8.245 -33.383 1.00 29.91 202 PRO A N 1
ATOM 1530 C CA . PRO A 1 202 ? 33.614 -9.688 -33.511 1.00 29.91 202 PRO A CA 1
ATOM 1531 C C . PRO A 1 202 ? 34.589 -10.284 -32.499 1.00 29.91 202 PRO A C 1
ATOM 1533 O O . PRO A 1 202 ? 35.793 -10.353 -32.740 1.00 29.91 202 PRO A O 1
ATOM 1536 N N . ILE A 1 203 ? 34.074 -10.688 -31.341 1.00 36.84 203 ILE A N 1
ATOM 1537 C CA . ILE A 1 203 ? 34.782 -11.639 -30.500 1.00 36.84 203 ILE A CA 1
ATOM 1538 C C . ILE A 1 203 ? 34.588 -12.970 -31.214 1.00 36.84 203 ILE A C 1
ATOM 1540 O O . ILE A 1 203 ? 33.524 -13.583 -31.168 1.00 36.84 203 ILE A O 1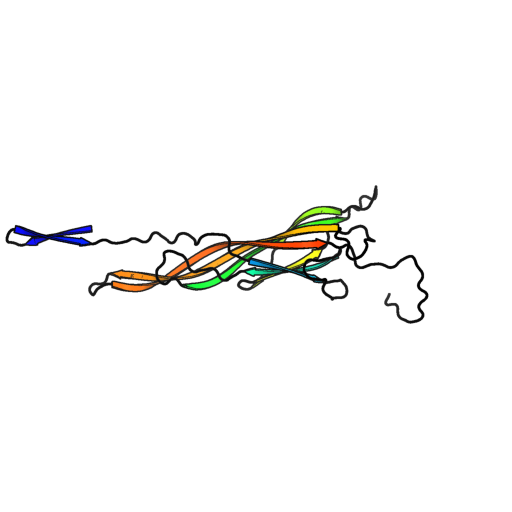
ATOM 1544 N N . HIS A 1 204 ? 35.612 -13.367 -31.963 1.00 31.72 204 HIS A N 1
ATOM 1545 C CA . HIS A 1 204 ? 35.851 -14.776 -32.207 1.00 31.72 204 HIS A CA 1
ATOM 1546 C C . HIS A 1 204 ? 35.886 -15.446 -30.833 1.00 31.72 204 HIS A C 1
ATOM 1548 O O . HIS A 1 204 ? 36.879 -15.317 -30.126 1.00 31.72 204 HIS A O 1
ATOM 1554 N N . ASP A 1 205 ? 34.816 -16.133 -30.453 1.00 33.44 205 ASP A N 1
ATOM 1555 C CA . ASP A 1 205 ? 34.922 -17.171 -29.443 1.00 33.44 205 ASP A CA 1
ATOM 1556 C C . ASP A 1 205 ? 34.223 -18.431 -29.938 1.00 33.44 205 ASP A C 1
ATOM 1558 O O . ASP A 1 205 ? 33.029 -18.487 -30.237 1.00 33.44 205 ASP A O 1
ATOM 1562 N N . THR A 1 206 ? 35.055 -19.444 -30.126 1.00 41.31 206 THR A N 1
ATOM 1563 C CA . THR A 1 206 ? 34.699 -20.790 -30.539 1.00 41.31 206 THR A CA 1
ATOM 1564 C C . THR A 1 206 ? 33.947 -21.482 -29.409 1.00 41.31 206 THR A C 1
ATOM 1566 O O . THR A 1 206 ? 34.574 -21.952 -28.464 1.00 41.31 206 THR A O 1
ATOM 1569 N N . GLY A 1 207 ? 32.625 -21.616 -29.541 1.00 38.59 207 GLY A N 1
ATOM 1570 C CA . GLY A 1 207 ? 31.891 -22.672 -28.841 1.00 38.59 207 GLY A CA 1
ATOM 1571 C C . GLY A 1 207 ? 30.502 -22.327 -28.303 1.00 38.59 207 GLY A C 1
ATOM 1572 O O . GLY A 1 207 ? 30.349 -22.198 -27.098 1.00 38.59 207 GLY A O 1
ATOM 1573 N N . THR A 1 208 ? 29.489 -22.469 -29.177 1.00 34.31 208 THR A N 1
ATOM 1574 C CA . THR A 1 208 ? 28.128 -23.022 -28.901 1.00 34.31 208 THR A CA 1
ATOM 1575 C C . THR A 1 208 ? 27.133 -22.257 -27.994 1.00 34.31 208 THR A C 1
ATOM 1577 O O . THR A 1 208 ? 27.534 -21.673 -26.997 1.00 34.31 208 THR A O 1
ATOM 1580 N N . PRO A 1 209 ? 25.801 -22.456 -28.159 1.00 37.66 209 PRO A N 1
ATOM 1581 C CA . PRO A 1 209 ? 24.982 -22.596 -29.372 1.00 37.66 209 PRO A CA 1
ATOM 1582 C C . PRO A 1 209 ? 23.888 -21.508 -29.479 1.00 37.66 209 PRO A C 1
ATOM 1584 O O . PRO A 1 209 ? 23.369 -20.997 -28.490 1.00 37.66 209 PRO A O 1
ATOM 1587 N N . VAL A 1 210 ? 23.493 -21.235 -30.720 1.00 41.16 210 VAL A N 1
ATOM 1588 C CA . VAL A 1 210 ? 22.358 -20.391 -31.118 1.00 41.16 210 VAL A CA 1
ATOM 1589 C C . VAL A 1 210 ? 21.036 -21.097 -30.787 1.00 41.16 210 VAL A C 1
ATOM 1591 O O . VAL A 1 210 ? 20.903 -22.293 -31.046 1.00 41.16 210 VAL A O 1
ATOM 1594 N N . TRP A 1 211 ? 20.053 -20.359 -30.266 1.00 26.64 211 TRP A N 1
ATOM 1595 C CA . TRP A 1 211 ? 18.645 -20.752 -30.341 1.00 26.64 211 TRP A CA 1
ATOM 1596 C C . TRP A 1 211 ? 17.901 -19.723 -31.187 1.00 26.64 211 TRP A C 1
ATOM 1598 O O . TRP A 1 211 ? 17.676 -18.594 -30.759 1.00 26.64 211 TRP A O 1
ATOM 1608 N N . GLU A 1 212 ? 17.540 -20.153 -32.387 1.00 34.38 212 GLU A N 1
ATOM 1609 C CA . GLU A 1 212 ? 16.612 -19.499 -33.305 1.00 34.38 212 GLU A CA 1
ATOM 1610 C C . GLU A 1 212 ? 15.495 -20.503 -33.628 1.00 34.38 212 GLU A C 1
ATOM 1612 O O . GLU A 1 212 ? 15.615 -21.707 -33.367 1.00 34.38 212 GLU A O 1
ATOM 1617 N N . PRO A 1 213 ? 14.396 -20.016 -34.194 1.00 32.50 213 PRO A N 1
ATOM 1618 C CA . PRO A 1 213 ? 14.049 -20.462 -35.537 1.00 32.50 213 PRO A CA 1
ATOM 1619 C C . PRO A 1 213 ? 14.427 -19.439 -36.604 1.00 32.50 213 PRO A C 1
ATOM 1621 O O . PRO A 1 213 ? 14.237 -18.226 -36.352 1.00 32.50 213 PRO A O 1
#